Protein AF-A0A6V7MBD5-F1 (afdb_monomer_lite)

Secondary structure (DSSP, 8-state):
--HHHHHHHHHHHHHHHHHHHTTT-HHHHHHHHHHHHHHHHHHHHHHHHHHHHHHHHHHHSSSPP-HHHHHHHHHHHHHHHTT---SGGGHHHHHHHHHHHHHHHHHHHHHHHHHTTBHHHHHHHHHHHHHHHHHHHHHHHHHHTT--SS-TTS--S--S-HHHHHHHHHHHHHHHHHHHHTHHHHHHHS-HHHHHHHHHT-S--HHHHHHHHHHHHT-S-EEEEEE-TT-SS-BSSPPPTTSPP-TT-SEEEEEEE--

Foldseek 3Di:
DDPLVVLVVLLVVLVVLLVVLPPDDPVSVVSNLVSVLVNLLSVLVNLVVVLVVVVVVQVPDPDDDPLVVSLVSLVVSLVSCLPRDPDPVCVLVSLLSNLVSQLSNLLSQLVVCVLLQNQVSNVVSLVSNVVSLVVVVVSQVVVVVVPPDPDPPPDPPPSDDPVSVVSVVSSLVSLQSSCVLCVVLCPVPDDPVVNCVSQVPHPDNVVVVVVVVCVVVVPPKDWDKRQCVVRDPHDSDDDDPPDDPPPPPRIDTSDMPVD

Structure (mmCIF, N/CA/C/O backbone):
data_AF-A0A6V7MBD5-F1
#
_entry.id   AF-A0A6V7MBD5-F1
#
loop_
_atom_site.group_PDB
_atom_site.id
_atom_site.type_symbol
_atom_site.label_atom_id
_atom_site.label_alt_id
_atom_site.label_comp_id
_atom_site.label_asym_id
_atom_site.label_entity_id
_atom_site.label_seq_id
_atom_site.pdbx_PDB_ins_code
_atom_site.Cartn_x
_atom_site.Cartn_y
_atom_site.Cartn_z
_atom_site.occupancy
_atom_site.B_iso_or_equiv
_atom_site.auth_seq_id
_atom_site.auth_comp_id
_atom_site.auth_asym_id
_atom_site.auth_atom_id
_atom_site.pdbx_PDB_model_num
ATOM 1 N N . ASN A 1 1 ? 28.002 6.850 -1.770 1.00 53.31 1 ASN A N 1
ATOM 2 C CA . ASN A 1 1 ? 27.175 6.595 -2.970 1.00 53.31 1 ASN A CA 1
ATOM 3 C C . ASN A 1 1 ? 25.765 6.255 -2.539 1.00 53.31 1 ASN A C 1
ATOM 5 O O . ASN A 1 1 ? 25.559 5.184 -1.982 1.00 53.31 1 ASN A O 1
ATOM 9 N N . SER A 1 2 ? 24.822 7.185 -2.697 1.00 84.75 2 SER A N 1
ATOM 10 C CA . SER A 1 2 ? 23.408 6.914 -2.413 1.00 84.75 2 SER A CA 1
ATOM 11 C C . SER A 1 2 ? 22.786 6.142 -3.580 1.00 84.75 2 SER A C 1
ATOM 13 O O . SER A 1 2 ? 23.253 6.239 -4.717 1.00 84.75 2 SER A O 1
ATOM 15 N N . LEU A 1 3 ? 21.713 5.388 -3.327 1.00 88.69 3 LEU A N 1
ATOM 16 C CA . LEU A 1 3 ? 20.982 4.680 -4.383 1.00 88.69 3 LEU A CA 1
ATOM 17 C C . LEU A 1 3 ? 20.549 5.639 -5.508 1.00 88.69 3 LEU A C 1
ATOM 19 O O . LEU A 1 3 ? 20.674 5.307 -6.684 1.00 88.69 3 LEU A O 1
ATOM 23 N N . LYS A 1 4 ? 20.130 6.855 -5.142 1.00 91.75 4 LYS A N 1
ATOM 24 C CA . LYS A 1 4 ? 19.756 7.931 -6.065 1.00 91.75 4 LYS A CA 1
ATOM 25 C C . LYS A 1 4 ? 20.884 8.284 -7.044 1.00 91.75 4 LYS A C 1
ATOM 27 O O . LYS A 1 4 ? 20.664 8.233 -8.250 1.00 91.75 4 LYS A O 1
ATOM 32 N N . THR A 1 5 ? 22.106 8.503 -6.546 1.00 92.19 5 THR A N 1
ATOM 33 C CA . THR A 1 5 ? 23.267 8.827 -7.402 1.00 92.19 5 THR A CA 1
ATOM 34 C C . THR A 1 5 ? 23.606 7.720 -8.408 1.00 92.19 5 THR A C 1
ATOM 36 O O . THR A 1 5 ? 24.031 8.006 -9.525 1.00 92.19 5 THR A O 1
ATOM 39 N N . ILE A 1 6 ? 23.365 6.449 -8.058 1.00 93.31 6 ILE A N 1
ATOM 40 C CA . ILE A 1 6 ? 23.576 5.313 -8.971 1.00 93.31 6 ILE A CA 1
ATOM 41 C C . ILE A 1 6 ? 22.560 5.353 -10.120 1.00 93.31 6 ILE A C 1
ATOM 43 O O . ILE A 1 6 ? 22.939 5.196 -11.280 1.00 93.31 6 ILE A O 1
ATOM 47 N N . TYR A 1 7 ? 21.281 5.597 -9.818 1.00 93.25 7 TYR A N 1
ATOM 48 C CA . TYR A 1 7 ? 20.239 5.726 -10.841 1.00 93.25 7 TYR A CA 1
ATOM 49 C C . TYR A 1 7 ? 20.461 6.944 -11.749 1.00 93.25 7 TYR A C 1
ATOM 51 O O . TYR A 1 7 ? 20.253 6.847 -12.956 1.00 93.25 7 TYR A O 1
ATOM 59 N N . GLU A 1 8 ? 20.914 8.073 -11.203 1.00 94.56 8 GLU A N 1
ATOM 60 C CA . GLU A 1 8 ? 21.236 9.277 -11.984 1.00 94.56 8 GLU A CA 1
ATOM 61 C C . GLU A 1 8 ? 22.411 9.048 -12.947 1.00 94.56 8 GLU A C 1
ATOM 63 O O . GLU A 1 8 ? 22.330 9.430 -14.120 1.00 94.56 8 GLU A O 1
ATOM 68 N N . SER A 1 9 ? 23.465 8.362 -12.490 1.00 94.94 9 SER A N 1
ATOM 69 C CA . SER A 1 9 ? 24.583 7.957 -13.352 1.00 94.94 9 SER A CA 1
ATOM 70 C C . SER A 1 9 ? 24.111 7.010 -14.455 1.00 94.94 9 SER A C 1
ATOM 72 O O . SER A 1 9 ? 24.344 7.276 -15.631 1.00 94.94 9 SER A O 1
ATOM 74 N N . LEU A 1 10 ? 23.366 5.957 -14.095 1.00 94.25 10 LEU A N 1
ATOM 75 C CA . LEU A 1 10 ? 22.852 4.973 -15.052 1.00 94.25 10 LEU A CA 1
ATOM 76 C C . LEU A 1 10 ? 21.956 5.620 -16.117 1.00 94.25 10 LEU A C 1
ATOM 78 O O . LEU A 1 10 ? 22.058 5.296 -17.298 1.00 94.25 10 LEU A O 1
ATOM 82 N N . LYS A 1 11 ? 21.097 6.565 -15.717 1.00 95.06 11 LYS A N 1
ATOM 83 C CA . LYS A 1 11 ? 20.263 7.339 -16.644 1.00 95.06 11 LYS A CA 1
ATOM 84 C C . LYS A 1 11 ? 21.112 8.150 -17.621 1.00 95.06 11 LYS A C 1
ATOM 86 O O . LYS A 1 11 ? 20.782 8.219 -18.800 1.00 95.06 11 LYS A O 1
ATOM 91 N N . SER A 1 12 ? 22.185 8.771 -17.137 1.00 95.38 12 SER A N 1
ATOM 92 C CA . SER A 1 12 ? 23.084 9.580 -17.967 1.00 95.38 12 SER A CA 1
ATOM 93 C C . SER A 1 12 ? 23.834 8.720 -18.986 1.00 95.38 12 SER A C 1
ATOM 95 O O . SER A 1 12 ? 23.941 9.100 -20.151 1.00 95.38 12 SER A O 1
ATOM 97 N N . ASP A 1 13 ? 24.285 7.533 -18.579 1.00 94.44 13 ASP A N 1
ATOM 98 C CA . ASP A 1 13 ? 24.960 6.594 -19.475 1.00 94.44 13 ASP A CA 1
ATOM 99 C C . ASP A 1 13 ? 24.009 6.022 -20.536 1.00 94.44 13 ASP A C 1
ATOM 101 O O . ASP A 1 13 ? 24.366 5.972 -21.712 1.00 94.44 13 ASP A O 1
ATOM 105 N N . LEU A 1 14 ? 22.773 5.670 -20.165 1.00 93.62 14 LEU A N 1
ATOM 106 C CA . LEU A 1 14 ? 21.766 5.187 -21.119 1.00 93.62 14 LEU A CA 1
ATOM 107 C C . LEU A 1 14 ? 21.335 6.256 -22.125 1.00 93.62 14 LEU A C 1
ATOM 109 O O . LEU A 1 14 ? 21.137 5.932 -23.293 1.00 93.62 14 LEU A O 1
ATOM 113 N N . LYS A 1 15 ? 21.247 7.526 -21.713 1.00 93.69 15 LYS A N 1
ATOM 114 C CA . LYS A 1 15 ? 21.014 8.639 -22.647 1.00 93.69 15 LYS A CA 1
ATOM 115 C C . LYS A 1 15 ? 22.131 8.760 -23.678 1.00 93.69 15 LYS A C 1
ATOM 117 O O . LYS A 1 15 ? 21.853 8.918 -24.861 1.00 93.69 15 LYS A O 1
ATOM 122 N N . ARG A 1 16 ? 23.388 8.616 -23.249 1.00 93.62 16 ARG A N 1
ATOM 123 C CA . ARG A 1 16 ? 24.536 8.621 -24.166 1.00 93.62 16 ARG A CA 1
ATOM 124 C C . ARG A 1 16 ? 24.439 7.472 -25.176 1.00 93.62 16 ARG A C 1
ATOM 126 O O . ARG A 1 16 ? 24.658 7.681 -26.364 1.00 93.62 16 ARG A O 1
ATOM 133 N N . VAL A 1 17 ? 24.069 6.273 -24.720 1.00 91.75 17 VAL A N 1
ATOM 134 C CA . VAL A 1 17 ? 23.857 5.106 -25.596 1.00 91.75 17 VAL A CA 1
ATOM 135 C C . VAL A 1 17 ? 22.713 5.346 -26.584 1.00 91.75 17 VAL A C 1
ATOM 137 O O . VAL A 1 17 ? 22.857 5.037 -27.767 1.00 91.75 17 VAL A O 1
ATOM 140 N N . GLU A 1 18 ? 21.600 5.925 -26.131 1.00 91.44 18 GLU A N 1
ATOM 141 C CA . GLU A 1 18 ? 20.463 6.292 -26.980 1.00 91.44 18 GLU A CA 1
ATOM 142 C C . GLU A 1 18 ? 20.888 7.248 -28.105 1.00 91.44 18 GLU A C 1
ATOM 144 O O . GLU A 1 18 ? 20.598 6.997 -29.274 1.00 91.44 18 GLU A O 1
ATOM 149 N N . GLU A 1 19 ? 21.623 8.309 -27.770 1.00 91.31 19 GLU A N 1
ATOM 150 C CA . GLU A 1 19 ? 22.102 9.314 -28.726 1.00 91.31 19 GLU A CA 1
ATOM 151 C C . GLU A 1 19 ? 23.091 8.729 -29.743 1.00 91.31 19 GLU A C 1
ATOM 153 O O . GLU A 1 19 ? 22.990 9.020 -30.933 1.00 91.31 19 GLU A O 1
ATOM 158 N N . MET A 1 20 ? 24.008 7.859 -29.302 1.00 90.31 20 MET A N 1
ATOM 159 C CA . MET A 1 20 ? 25.020 7.238 -30.168 1.00 90.31 20 MET A CA 1
ATOM 160 C C . MET A 1 20 ? 24.446 6.202 -31.143 1.00 90.31 20 MET A C 1
ATOM 162 O O . MET A 1 20 ? 25.050 5.930 -32.179 1.00 90.31 20 MET A O 1
ATOM 166 N N . THR A 1 21 ? 23.317 5.577 -30.805 1.00 87.56 21 THR A N 1
ATOM 167 C CA . THR A 1 21 ? 22.751 4.462 -31.585 1.00 87.56 21 THR A CA 1
ATOM 168 C C . THR A 1 21 ? 21.604 4.883 -32.501 1.00 87.56 21 THR A C 1
ATOM 170 O O . THR A 1 21 ? 21.301 4.178 -33.473 1.00 87.56 21 THR A O 1
ATOM 173 N N . ARG A 1 22 ? 21.010 6.057 -32.258 1.00 82.19 22 ARG A N 1
ATOM 174 C CA . ARG A 1 22 ? 19.910 6.613 -33.051 1.00 82.19 22 ARG A CA 1
ATOM 175 C C . ARG A 1 22 ? 20.329 6.821 -34.516 1.00 82.19 22 ARG A C 1
ATOM 177 O O . ARG A 1 22 ? 21.274 7.540 -34.810 1.00 82.19 22 ARG A O 1
ATOM 184 N N . GLY A 1 23 ? 19.597 6.201 -35.445 1.00 76.88 23 GLY A N 1
ATOM 185 C CA . GLY A 1 23 ? 19.779 6.399 -36.892 1.00 76.88 23 GLY A CA 1
ATOM 186 C C . GLY A 1 23 ? 20.927 5.615 -37.543 1.00 76.88 23 GLY A C 1
ATOM 187 O O . GLY A 1 23 ? 21.229 5.860 -38.705 1.00 76.88 23 GLY A O 1
ATOM 188 N N . THR A 1 24 ? 21.556 4.673 -36.831 1.00 81.00 24 THR A N 1
ATOM 189 C CA . THR A 1 24 ? 22.694 3.895 -37.361 1.00 81.00 24 THR A CA 1
ATOM 190 C C . THR A 1 24 ? 22.258 2.667 -38.169 1.00 81.00 24 THR A C 1
ATOM 192 O O . THR A 1 24 ? 22.524 2.563 -39.361 1.00 81.00 24 THR A O 1
ATOM 195 N N . THR A 1 25 ? 21.585 1.716 -37.524 1.00 88.19 25 THR A N 1
ATOM 196 C CA . THR A 1 25 ? 21.103 0.452 -38.104 1.00 88.19 25 THR A CA 1
ATOM 197 C C . THR A 1 25 ? 19.736 0.101 -37.514 1.00 88.19 25 THR A C 1
ATOM 199 O O . THR A 1 25 ? 19.306 0.712 -36.536 1.00 88.19 25 THR A O 1
ATOM 202 N N . THR A 1 26 ? 19.049 -0.909 -38.053 1.00 86.31 26 THR A N 1
ATOM 203 C CA . THR A 1 26 ? 17.807 -1.446 -37.455 1.00 86.31 26 THR A CA 1
ATOM 204 C C . THR A 1 26 ? 18.0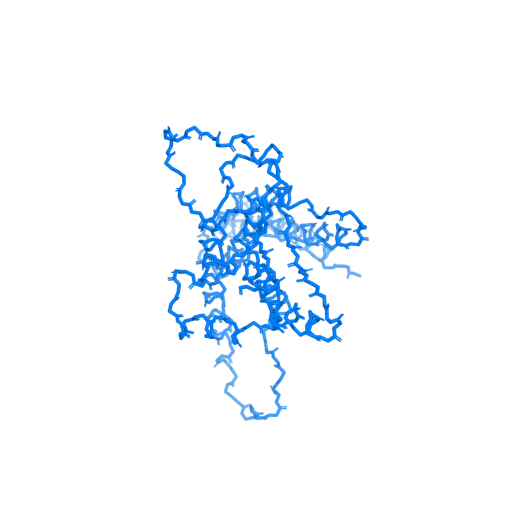14 -1.905 -36.006 1.00 86.31 26 THR A C 1
ATOM 206 O O . THR A 1 26 ? 17.173 -1.666 -35.137 1.00 86.31 26 THR A O 1
ATOM 209 N N . ILE A 1 27 ? 19.179 -2.494 -35.721 1.00 87.06 27 ILE A N 1
ATOM 210 C CA . ILE A 1 27 ? 19.604 -2.863 -34.367 1.00 87.06 27 ILE A CA 1
ATOM 211 C C . ILE A 1 27 ? 19.822 -1.602 -33.524 1.00 87.06 27 ILE A C 1
ATOM 213 O O . ILE A 1 27 ? 19.312 -1.520 -32.411 1.00 87.06 27 ILE A O 1
ATOM 217 N N . GLY A 1 28 ? 20.508 -0.591 -34.065 1.00 88.69 28 GLY A N 1
ATOM 218 C CA . GLY A 1 28 ? 20.721 0.694 -33.393 1.00 88.69 28 GLY A CA 1
ATOM 219 C C . GLY A 1 28 ? 19.420 1.412 -33.023 1.00 88.69 28 GLY A C 1
ATOM 220 O O . GLY A 1 28 ? 19.293 1.902 -31.906 1.00 88.69 28 GLY A O 1
ATOM 221 N N . ALA A 1 29 ? 18.414 1.390 -33.901 1.00 87.75 29 ALA A N 1
ATOM 222 C CA . ALA A 1 29 ? 17.083 1.924 -33.606 1.00 87.75 29 ALA A CA 1
ATOM 223 C C . ALA A 1 29 ? 16.399 1.177 -32.445 1.00 87.75 29 ALA A C 1
ATOM 225 O O . ALA A 1 29 ? 15.797 1.805 -31.578 1.00 87.75 29 ALA A O 1
ATOM 226 N N . THR A 1 30 ? 16.546 -0.151 -32.387 1.00 89.44 30 THR A N 1
ATOM 227 C CA . THR A 1 30 ? 16.016 -0.968 -31.281 1.00 89.44 30 THR A CA 1
ATOM 228 C C . THR A 1 30 ? 16.729 -0.653 -29.964 1.00 89.44 30 THR A C 1
ATOM 230 O O . THR A 1 30 ? 16.083 -0.497 -28.930 1.00 89.44 30 THR A O 1
ATOM 233 N N . VAL A 1 31 ? 18.060 -0.524 -29.991 1.00 90.75 31 VAL A N 1
ATOM 234 C CA . VAL A 1 31 ? 18.858 -0.164 -28.808 1.00 90.75 31 VAL A CA 1
ATOM 235 C C . VAL A 1 31 ? 18.489 1.229 -28.302 1.00 90.75 31 VAL A C 1
ATOM 237 O O . VAL A 1 31 ? 18.318 1.401 -27.094 1.00 90.75 31 VAL A O 1
ATOM 240 N N . ALA A 1 32 ? 18.311 2.201 -29.199 1.00 90.50 32 ALA A N 1
ATOM 241 C CA . ALA A 1 32 ? 17.855 3.538 -28.840 1.00 90.50 32 ALA A CA 1
ATOM 242 C C . ALA A 1 32 ? 16.466 3.507 -28.176 1.00 90.50 32 ALA A C 1
ATOM 244 O O . ALA A 1 32 ? 16.295 4.089 -27.108 1.00 90.50 32 ALA A O 1
ATOM 245 N N . GLU A 1 33 ? 15.506 2.764 -28.735 1.00 90.50 33 GLU A N 1
ATOM 246 C CA . GLU A 1 33 ? 14.155 2.633 -28.168 1.00 90.50 33 GLU A CA 1
ATOM 247 C C . GLU A 1 33 ? 14.165 1.982 -26.775 1.00 90.50 33 GLU A C 1
ATOM 249 O O . GLU A 1 33 ? 13.561 2.490 -25.830 1.00 90.50 33 GLU A O 1
ATOM 254 N N . VAL A 1 34 ? 14.899 0.879 -26.601 1.00 91.88 34 VAL A N 1
ATOM 255 C CA . VAL A 1 34 ? 15.025 0.215 -25.293 1.00 91.88 34 VAL A CA 1
ATOM 256 C C . VAL A 1 34 ? 15.708 1.132 -24.276 1.00 91.88 34 VAL A C 1
ATOM 258 O O . VAL A 1 34 ? 15.276 1.195 -23.124 1.00 91.88 34 VAL A O 1
ATOM 261 N N . SER A 1 35 ? 16.741 1.871 -24.691 1.00 93.06 35 SER A N 1
ATOM 262 C CA . SER A 1 35 ? 17.460 2.816 -23.824 1.00 93.06 35 SER A CA 1
ATOM 263 C C . SER A 1 35 ? 16.559 3.975 -23.394 1.00 93.06 35 SER A C 1
ATOM 265 O O . SER A 1 35 ? 16.550 4.340 -22.217 1.00 93.06 35 SER A O 1
ATOM 267 N N . HIS A 1 36 ? 15.732 4.485 -24.309 1.00 91.75 36 HIS A N 1
ATOM 268 C CA . HIS A 1 36 ? 14.724 5.499 -24.018 1.00 91.75 36 HIS A CA 1
ATOM 269 C C . HIS A 1 36 ? 13.712 5.008 -22.971 1.00 91.75 36 HIS A C 1
ATOM 271 O O . HIS A 1 36 ? 13.471 5.668 -21.956 1.00 91.75 36 HIS A O 1
ATOM 277 N N . GLN A 1 37 ? 13.155 3.810 -23.168 1.00 92.50 37 GLN A N 1
ATOM 278 C CA . GLN A 1 37 ? 12.199 3.213 -22.231 1.00 92.50 37 GLN A CA 1
ATOM 279 C C . GLN A 1 37 ? 12.834 2.929 -20.859 1.00 92.50 37 GLN A C 1
ATOM 281 O O . GLN A 1 37 ? 12.220 3.193 -19.823 1.00 92.50 37 GLN A O 1
ATOM 286 N N . LEU A 1 38 ? 14.091 2.476 -20.819 1.00 92.62 38 LEU A N 1
ATOM 287 C CA . LEU A 1 38 ? 14.844 2.322 -19.571 1.00 92.62 38 LEU A CA 1
ATOM 288 C C . LEU A 1 38 ? 15.074 3.664 -18.865 1.00 92.62 38 LEU A C 1
ATOM 290 O O . LEU A 1 38 ? 14.953 3.734 -17.642 1.00 92.62 38 LEU A O 1
ATOM 294 N N . CYS A 1 39 ? 15.341 4.744 -19.602 1.00 93.50 39 CYS A N 1
ATOM 295 C CA . CYS A 1 39 ? 15.424 6.088 -19.031 1.00 93.50 39 CYS A CA 1
ATOM 296 C C . CYS A 1 39 ? 14.100 6.518 -18.380 1.00 93.50 39 CYS A C 1
ATOM 298 O O . CYS A 1 39 ? 14.122 7.122 -17.301 1.00 93.50 39 CYS A O 1
ATOM 300 N N . GLN A 1 40 ? 12.951 6.193 -18.984 1.00 92.44 40 GLN A N 1
ATOM 301 C CA . GLN A 1 40 ? 11.636 6.436 -18.377 1.00 92.44 40 GLN A CA 1
ATOM 302 C C . GLN A 1 40 ? 11.456 5.614 -17.092 1.00 92.44 40 GLN A C 1
ATOM 304 O O . GLN A 1 40 ? 11.109 6.176 -16.053 1.00 92.44 40 GLN A O 1
ATOM 309 N N . PHE A 1 41 ? 11.781 4.317 -17.125 1.00 92.75 41 PHE A N 1
ATOM 310 C CA . PHE A 1 41 ? 11.748 3.444 -15.947 1.00 92.75 41 PHE A CA 1
ATOM 311 C C . PHE A 1 41 ? 12.622 3.978 -14.801 1.00 92.75 41 PHE A C 1
ATOM 313 O O . PHE A 1 41 ? 12.167 4.085 -13.663 1.00 92.75 41 PHE A O 1
ATOM 320 N N . ILE A 1 42 ? 13.867 4.364 -15.089 1.00 94.00 42 ILE A N 1
ATOM 321 C CA . ILE A 1 42 ? 14.785 4.923 -14.086 1.00 94.00 42 ILE A CA 1
ATOM 322 C C . ILE A 1 42 ? 14.234 6.228 -13.515 1.00 94.00 42 ILE A C 1
ATOM 324 O O . ILE A 1 42 ? 14.337 6.477 -12.317 1.00 94.00 42 ILE A O 1
ATOM 328 N N . THR A 1 43 ? 13.613 7.050 -14.356 1.00 94.38 43 THR A N 1
ATOM 329 C CA . THR A 1 43 ? 12.977 8.288 -13.905 1.00 94.38 43 THR A CA 1
ATOM 330 C C . THR A 1 43 ? 11.836 7.996 -12.928 1.00 94.38 43 THR A C 1
ATOM 332 O O . THR A 1 43 ? 11.789 8.608 -11.865 1.00 94.38 43 THR A O 1
ATOM 335 N N . ALA A 1 44 ? 10.985 7.006 -13.214 1.00 94.62 44 ALA A N 1
ATOM 336 C CA . ALA A 1 44 ? 9.952 6.559 -12.281 1.00 94.62 44 ALA A CA 1
ATOM 337 C C . ALA A 1 44 ? 10.546 6.073 -10.946 1.00 94.62 44 ALA A C 1
ATOM 339 O O . ALA A 1 44 ? 10.059 6.438 -9.878 1.00 94.62 44 ALA A O 1
ATOM 340 N N . ARG A 1 45 ? 11.642 5.302 -10.988 1.00 94.06 45 ARG A N 1
ATOM 341 C CA . ARG A 1 45 ? 12.353 4.836 -9.784 1.00 94.06 45 ARG A CA 1
ATOM 342 C C . ARG A 1 45 ? 12.913 5.988 -8.949 1.00 94.06 45 ARG A C 1
ATOM 344 O O . ARG A 1 45 ? 12.827 5.924 -7.728 1.00 94.06 45 ARG A O 1
ATOM 351 N N . LEU A 1 46 ? 13.452 7.030 -9.582 1.00 95.38 46 LEU A N 1
ATOM 352 C CA . LEU A 1 46 ? 13.921 8.235 -8.888 1.00 95.38 46 LEU A CA 1
ATOM 353 C C . LEU A 1 46 ? 12.765 8.954 -8.181 1.00 95.38 46 LEU A C 1
ATOM 355 O O . LEU A 1 46 ? 12.883 9.259 -6.998 1.00 95.38 46 LEU A O 1
ATOM 359 N N . TYR A 1 47 ? 11.623 9.123 -8.854 1.00 96.19 47 TYR A N 1
ATOM 360 C CA . TYR A 1 47 ? 10.429 9.697 -8.226 1.00 96.19 47 TYR A CA 1
ATOM 361 C C . TYR A 1 47 ? 9.899 8.850 -7.062 1.00 96.19 47 TYR A C 1
ATOM 363 O O . TYR A 1 47 ? 9.450 9.403 -6.061 1.00 96.19 47 TYR A O 1
ATOM 371 N N . LEU A 1 48 ? 9.977 7.518 -7.151 1.00 96.38 48 LEU A N 1
ATOM 372 C CA . LEU A 1 48 ? 9.618 6.634 -6.039 1.00 96.38 48 LEU A CA 1
ATOM 373 C C . LEU A 1 48 ? 10.587 6.755 -4.858 1.00 96.38 48 LEU A C 1
ATOM 375 O O . LEU A 1 48 ? 10.140 6.751 -3.715 1.00 96.38 48 LEU A O 1
ATOM 379 N N . ILE A 1 49 ? 11.895 6.888 -5.106 1.00 96.12 49 ILE A N 1
ATOM 380 C CA . ILE A 1 49 ? 12.880 7.151 -4.043 1.00 96.12 49 ILE A CA 1
ATOM 381 C C . ILE A 1 49 ? 12.514 8.449 -3.314 1.00 96.12 49 ILE A C 1
ATOM 383 O O . ILE A 1 49 ? 12.383 8.435 -2.091 1.00 96.12 49 ILE A O 1
ATOM 387 N N . ASP A 1 50 ? 12.253 9.524 -4.060 1.00 96.44 50 ASP A N 1
ATOM 388 C CA . ASP A 1 50 ? 11.853 10.814 -3.489 1.00 96.44 50 ASP A CA 1
ATOM 389 C C . ASP A 1 50 ? 10.523 10.712 -2.718 1.00 96.44 50 ASP A C 1
ATOM 391 O O . ASP A 1 50 ? 10.360 11.311 -1.653 1.00 96.44 50 ASP A O 1
ATOM 395 N N . PHE A 1 51 ? 9.574 9.910 -3.210 1.00 96.62 51 PHE A N 1
ATOM 396 C CA . PHE A 1 51 ? 8.320 9.621 -2.514 1.00 96.62 51 PHE A CA 1
ATOM 397 C C . PHE A 1 51 ? 8.551 8.904 -1.173 1.00 96.62 51 PHE A C 1
ATOM 399 O O . PHE A 1 51 ? 8.004 9.326 -0.151 1.00 96.62 51 PHE A O 1
ATOM 406 N N . TYR A 1 52 ? 9.386 7.861 -1.138 1.00 96.50 52 TYR A N 1
ATOM 407 C CA . TYR A 1 52 ? 9.710 7.147 0.101 1.00 96.50 52 TYR A CA 1
ATOM 408 C C . TYR A 1 52 ? 10.467 8.026 1.101 1.00 96.50 52 TYR A C 1
ATOM 410 O O . TYR A 1 52 ? 10.155 8.002 2.294 1.00 96.50 52 TYR A O 1
ATOM 418 N N . GLU A 1 53 ? 11.417 8.839 0.636 1.00 94.88 53 GLU A N 1
ATOM 419 C CA . GLU A 1 53 ? 12.115 9.819 1.474 1.00 94.88 53 GLU A CA 1
ATOM 420 C C . GLU A 1 53 ? 11.137 10.841 2.059 1.00 94.88 53 GLU A C 1
ATOM 422 O O . GLU A 1 53 ? 11.187 11.150 3.251 1.00 94.88 53 GLU A O 1
ATOM 427 N N . ARG A 1 54 ? 10.181 11.318 1.256 1.00 94.75 54 ARG A N 1
ATOM 428 C CA . ARG A 1 54 ? 9.127 12.223 1.715 1.00 94.75 54 ARG A CA 1
ATOM 429 C C . ARG A 1 54 ? 8.243 11.587 2.786 1.00 94.75 54 ARG A C 1
ATOM 431 O O . ARG A 1 54 ? 7.988 12.231 3.803 1.00 94.75 54 ARG A O 1
ATOM 438 N N . MET A 1 55 ? 7.811 10.338 2.598 1.00 94.50 55 MET A N 1
ATOM 439 C CA . MET A 1 55 ? 7.059 9.595 3.618 1.00 94.50 55 MET A CA 1
ATOM 440 C C . MET A 1 55 ? 7.854 9.464 4.920 1.00 94.50 55 MET A C 1
ATOM 442 O O . MET A 1 55 ? 7.313 9.703 6.000 1.00 94.50 55 MET A O 1
ATOM 446 N N . TYR A 1 56 ? 9.138 9.115 4.822 1.00 93.62 56 TYR A N 1
ATOM 447 C CA . TYR A 1 56 ? 10.019 8.992 5.978 1.00 93.62 56 TYR A CA 1
ATOM 448 C C . TYR A 1 56 ? 10.169 10.330 6.713 1.00 93.62 56 TYR A C 1
ATOM 450 O O . TYR A 1 56 ? 9.930 10.402 7.916 1.00 93.62 56 TYR A O 1
ATOM 458 N N . ASN A 1 57 ? 10.451 11.414 5.993 1.00 93.00 57 ASN A N 1
ATOM 459 C CA . ASN A 1 57 ? 10.598 12.746 6.580 1.00 93.00 57 ASN A CA 1
ATOM 460 C C . ASN A 1 57 ? 9.301 13.241 7.239 1.00 93.00 57 ASN A C 1
ATOM 462 O O . ASN A 1 57 ? 9.343 13.832 8.317 1.00 93.00 57 ASN A O 1
ATOM 466 N N . MET A 1 58 ? 8.139 12.957 6.640 1.00 93.62 58 MET A N 1
ATOM 467 C CA . MET A 1 58 ? 6.840 13.228 7.264 1.00 93.62 58 MET A CA 1
ATOM 468 C C . MET A 1 58 ? 6.645 12.424 8.553 1.00 93.62 58 MET A C 1
ATOM 470 O O . MET A 1 58 ? 6.097 12.964 9.507 1.00 93.62 58 MET A O 1
ATOM 474 N N . SER A 1 59 ? 7.121 11.175 8.611 1.00 89.38 59 SER A N 1
ATOM 475 C CA . SER A 1 59 ? 7.013 10.335 9.814 1.00 89.38 59 SER A CA 1
ATOM 476 C C . SER A 1 59 ? 7.886 10.804 10.985 1.00 89.38 59 SER A C 1
ATOM 478 O O . SER A 1 59 ? 7.564 10.521 12.135 1.00 89.38 59 SER A O 1
ATOM 480 N N . LEU A 1 60 ? 8.968 11.540 10.705 1.00 91.00 60 LEU A N 1
ATOM 481 C CA . LEU A 1 60 ? 9.801 12.181 11.729 1.00 91.00 60 LEU A CA 1
ATOM 482 C C . LEU A 1 60 ? 9.167 13.465 12.277 1.00 91.00 60 LEU A C 1
ATOM 484 O O . LEU A 1 60 ? 9.548 13.941 13.345 1.00 91.00 60 LEU A O 1
ATOM 488 N N . SER A 1 61 ? 8.213 14.050 11.549 1.00 84.56 61 SER A N 1
ATOM 489 C CA . SER A 1 61 ? 7.466 15.201 12.035 1.00 84.56 61 SER A CA 1
ATOM 490 C C . SER A 1 61 ? 6.515 14.766 13.149 1.00 84.56 61 SER A C 1
ATOM 492 O O . SER A 1 61 ? 5.773 13.804 12.999 1.00 84.56 61 SER A O 1
ATOM 494 N N . HIS A 1 62 ? 6.443 15.529 14.241 1.00 72.81 62 HIS A N 1
ATOM 495 C CA . HIS A 1 62 ? 5.420 15.331 15.280 1.00 72.81 62 HIS A CA 1
ATOM 496 C C . HIS A 1 62 ? 3.999 15.724 14.825 1.00 72.81 62 HIS A C 1
ATOM 498 O O . HIS A 1 62 ? 3.062 15.705 15.622 1.00 72.81 62 HIS A O 1
ATOM 504 N N . LYS A 1 63 ? 3.831 16.131 13.561 1.00 81.56 63 LYS A N 1
ATOM 505 C CA . LYS A 1 63 ? 2.541 16.478 12.959 1.00 81.56 63 LYS A CA 1
ATOM 506 C C . LYS A 1 63 ? 1.884 15.240 12.350 1.00 81.56 63 LYS A C 1
ATOM 508 O O . LYS A 1 63 ? 2.552 14.264 12.022 1.00 81.56 63 LYS A O 1
ATOM 513 N N . SER A 1 64 ? 0.568 15.296 12.163 1.00 82.75 64 SER A N 1
ATOM 514 C CA . SER A 1 64 ? -0.152 14.262 11.421 1.00 82.75 64 SER A CA 1
ATOM 515 C C . SER A 1 64 ? 0.409 14.117 10.002 1.00 82.75 64 SER A C 1
ATOM 517 O O . SER A 1 64 ? 0.743 15.101 9.335 1.00 82.75 64 SER A O 1
ATOM 519 N N . MET A 1 65 ? 0.510 12.872 9.531 1.00 89.56 65 MET A N 1
ATOM 520 C CA . MET A 1 65 ? 0.854 12.594 8.140 1.00 89.56 65 MET A CA 1
ATOM 521 C C . MET A 1 65 ? -0.258 13.088 7.209 1.00 89.56 65 MET A C 1
ATOM 523 O O . MET A 1 65 ? -1.438 12.832 7.447 1.00 89.56 65 MET A O 1
ATOM 527 N N . LYS A 1 66 ? 0.139 13.766 6.129 1.00 92.81 66 LYS A N 1
ATOM 528 C CA . LYS A 1 66 ? -0.759 14.260 5.078 1.00 92.81 66 LYS A CA 1
ATOM 529 C C . LYS A 1 66 ? -0.949 13.181 4.012 1.00 92.81 66 LYS A C 1
ATOM 531 O O . LYS A 1 66 ? -0.225 13.153 3.017 1.00 92.81 66 LYS A O 1
ATOM 536 N N . HIS A 1 67 ? -1.860 12.243 4.253 1.00 94.69 67 HIS A N 1
ATOM 537 C CA . HIS A 1 67 ? -2.029 11.085 3.374 1.00 94.69 67 HIS A CA 1
ATOM 538 C C . HIS A 1 67 ? -2.638 11.449 2.016 1.00 94.69 67 HIS A C 1
ATOM 540 O O . HIS A 1 67 ? -2.264 10.837 1.021 1.00 94.69 67 HIS A O 1
ATOM 546 N N . GLU A 1 68 ? -3.485 12.475 1.942 1.00 95.25 68 GLU A N 1
ATOM 547 C CA . GLU A 1 68 ? -4.073 12.981 0.696 1.00 95.25 68 GLU A CA 1
ATOM 548 C C . GLU A 1 68 ? -2.997 13.535 -0.247 1.00 95.25 68 GLU A C 1
ATOM 550 O O . GLU A 1 68 ? -2.988 13.244 -1.440 1.00 95.25 68 GLU A O 1
ATOM 555 N N . GLU A 1 69 ? -2.035 14.280 0.304 1.00 96.00 69 GLU A N 1
ATOM 556 C CA . GLU A 1 69 ? -0.896 14.801 -0.456 1.00 96.00 69 GLU A CA 1
ATOM 557 C C . GLU A 1 69 ? -0.019 13.660 -0.989 1.00 96.00 69 GLU A C 1
ATOM 559 O O . GLU A 1 69 ? 0.401 13.676 -2.145 1.00 96.00 69 GLU A O 1
ATOM 564 N N . LEU A 1 70 ? 0.236 12.638 -0.165 1.00 96.62 70 LEU A N 1
ATOM 565 C CA . LEU A 1 70 ? 0.969 11.449 -0.599 1.00 96.62 70 LEU A CA 1
ATOM 566 C C . LEU A 1 70 ? 0.215 10.675 -1.681 1.00 96.62 70 LEU A C 1
ATOM 568 O O . LEU A 1 70 ? 0.846 10.217 -2.633 1.00 96.62 70 LEU A O 1
ATOM 572 N N . LEU A 1 71 ? -1.110 10.556 -1.558 1.00 97.69 71 LEU A N 1
ATOM 573 C CA . LEU A 1 71 ? -1.952 9.872 -2.534 1.00 97.69 71 LEU A CA 1
ATOM 574 C C . LEU A 1 71 ? -1.850 10.547 -3.904 1.00 97.69 71 LEU A C 1
ATOM 576 O O . LEU A 1 71 ? -1.540 9.877 -4.885 1.00 97.69 71 LEU A O 1
ATOM 580 N N . GLN A 1 72 ? -1.985 11.874 -3.952 1.00 97.44 72 GLN A N 1
ATOM 581 C CA . GLN A 1 72 ? -1.865 12.639 -5.194 1.00 97.44 72 GLN A CA 1
ATOM 582 C C . GLN A 1 72 ? -0.500 12.432 -5.869 1.00 97.44 72 GLN A C 1
ATOM 584 O O . GLN A 1 72 ? -0.409 12.286 -7.088 1.00 97.44 72 GLN A O 1
ATOM 589 N N . ILE A 1 73 ? 0.583 12.391 -5.087 1.00 97.19 73 ILE A N 1
ATOM 590 C CA . ILE A 1 73 ? 1.934 12.177 -5.622 1.00 97.19 73 ILE A CA 1
ATOM 591 C C . ILE A 1 73 ? 2.060 10.785 -6.240 1.00 97.19 73 ILE A C 1
ATOM 593 O O . ILE A 1 73 ? 2.546 10.665 -7.365 1.00 97.19 73 ILE A O 1
ATOM 597 N N . ILE A 1 74 ? 1.636 9.733 -5.532 1.00 97.56 74 ILE A N 1
ATOM 598 C CA . ILE A 1 74 ? 1.787 8.369 -6.048 1.00 97.56 74 ILE A CA 1
ATOM 599 C C . ILE A 1 74 ? 0.845 8.087 -7.223 1.00 97.56 74 ILE A C 1
ATOM 601 O O . ILE A 1 74 ? 1.243 7.392 -8.156 1.00 97.56 74 ILE A O 1
ATOM 605 N N . GLU A 1 75 ? -0.353 8.671 -7.243 1.00 97.00 75 GLU A N 1
ATOM 606 C CA . GLU A 1 75 ? -1.256 8.607 -8.396 1.00 97.00 75 GLU A CA 1
ATOM 607 C C . GLU A 1 75 ? -0.642 9.284 -9.623 1.00 97.00 75 GLU A C 1
ATOM 609 O O . GLU A 1 75 ? -0.670 8.706 -10.709 1.00 97.00 75 GLU A O 1
ATOM 614 N N . ASN A 1 76 ? 0.005 10.442 -9.453 1.00 96.00 76 ASN A N 1
ATOM 615 C CA . ASN A 1 76 ? 0.716 11.120 -10.537 1.00 96.00 76 ASN A CA 1
ATOM 616 C C . ASN A 1 76 ? 1.893 10.289 -11.069 1.00 96.00 76 ASN A C 1
ATOM 618 O O . ASN A 1 76 ? 2.053 10.159 -12.286 1.00 96.00 76 ASN A O 1
ATOM 622 N N . ILE A 1 77 ? 2.705 9.696 -10.184 1.00 95.19 77 ILE A N 1
ATOM 623 C CA . ILE A 1 77 ? 3.812 8.811 -10.587 1.00 95.19 77 ILE A CA 1
ATOM 624 C C . ILE A 1 77 ? 3.252 7.598 -11.336 1.00 95.19 77 ILE A C 1
ATOM 626 O O . ILE A 1 77 ? 3.709 7.282 -12.434 1.00 95.19 77 ILE A O 1
ATOM 630 N N . SER A 1 78 ? 2.235 6.942 -10.774 1.00 93.44 78 SER A N 1
ATOM 631 C CA . SER A 1 78 ? 1.600 5.779 -11.389 1.00 93.44 78 SER A CA 1
ATOM 632 C C . SER A 1 78 ? 1.029 6.130 -12.763 1.00 93.44 78 SER A C 1
ATOM 634 O O . SER A 1 78 ? 1.357 5.462 -13.736 1.00 93.44 78 SER A O 1
ATOM 636 N N . GLY A 1 79 ? 0.233 7.196 -12.877 1.00 91.12 79 GLY A N 1
ATOM 637 C CA . GLY A 1 79 ? -0.391 7.622 -14.131 1.00 91.12 79 GLY A CA 1
ATOM 638 C C . GLY A 1 79 ? 0.618 8.000 -15.216 1.00 91.12 79 GLY A C 1
ATOM 639 O O . GLY A 1 79 ? 0.434 7.632 -16.373 1.00 91.12 79 GLY A O 1
ATOM 640 N N . THR A 1 80 ? 1.718 8.661 -14.843 1.00 89.69 80 THR A N 1
ATOM 641 C CA . THR A 1 80 ? 2.758 9.081 -15.797 1.00 89.69 80 THR A CA 1
ATOM 642 C C . THR A 1 80 ? 3.526 7.892 -16.377 1.00 89.69 80 THR A C 1
ATOM 644 O O . THR A 1 80 ? 3.852 7.894 -17.562 1.00 89.69 80 THR A O 1
ATOM 647 N N . TYR A 1 81 ? 3.812 6.870 -15.560 1.00 83.44 81 TYR A N 1
ATOM 648 C CA . TYR A 1 81 ? 4.748 5.801 -15.928 1.00 83.44 81 TYR A CA 1
ATOM 649 C C . TYR A 1 81 ? 4.109 4.422 -16.150 1.00 83.44 81 TYR A C 1
ATOM 651 O O . TYR A 1 81 ? 4.810 3.486 -16.529 1.00 83.44 81 TYR A O 1
ATOM 659 N N . LEU A 1 82 ? 2.788 4.269 -15.985 1.00 76.25 82 LEU A N 1
ATOM 660 C CA . LEU A 1 82 ? 2.088 2.989 -16.188 1.00 76.25 82 LEU A CA 1
ATOM 661 C C . LEU A 1 82 ? 2.261 2.434 -17.611 1.00 76.25 82 LEU A C 1
ATOM 663 O O . LEU A 1 82 ? 2.360 1.222 -17.819 1.00 76.25 82 LEU A O 1
ATOM 667 N N . LEU A 1 83 ? 2.300 3.329 -18.598 1.00 75.75 83 LEU A N 1
ATOM 668 C CA . LEU A 1 83 ? 2.459 2.983 -20.011 1.00 75.75 83 LEU A CA 1
ATOM 669 C C . LEU A 1 83 ? 3.910 3.089 -20.490 1.00 75.75 83 LEU A C 1
ATOM 671 O O . LEU A 1 83 ? 4.206 2.667 -21.607 1.00 75.75 83 LEU A O 1
ATOM 675 N N . SER A 1 84 ? 4.820 3.568 -19.641 1.00 71.38 84 SER A N 1
ATOM 676 C CA . SER A 1 84 ? 6.247 3.585 -19.935 1.00 71.38 84 SER A CA 1
ATOM 677 C C . SER A 1 84 ? 6.761 2.152 -20.031 1.00 71.38 84 SER A C 1
ATOM 679 O O . SER A 1 84 ? 6.472 1.310 -19.183 1.00 71.38 84 SER A O 1
ATOM 681 N N . CYS A 1 85 ? 7.537 1.877 -21.073 1.00 79.62 85 CYS A N 1
ATOM 682 C CA . CYS A 1 85 ? 7.997 0.552 -21.497 1.00 79.62 85 CYS A CA 1
ATOM 683 C C . CYS A 1 85 ? 6.943 -0.285 -22.253 1.00 79.62 85 CYS A C 1
ATOM 685 O O . CYS A 1 85 ? 6.032 -0.869 -21.667 1.00 79.62 85 CYS A O 1
ATOM 687 N N . SER A 1 86 ? 7.086 -0.396 -23.571 1.00 84.75 86 SER A N 1
ATOM 688 C CA . SER A 1 86 ? 6.303 -1.301 -24.429 1.00 84.75 86 SER A CA 1
ATOM 689 C C . SER A 1 86 ? 7.130 -2.485 -24.936 1.00 84.75 86 SER A C 1
ATOM 691 O O . SER A 1 86 ? 6.570 -3.490 -25.369 1.00 84.75 86 SER A O 1
ATOM 693 N N . HIS A 1 87 ? 8.459 -2.392 -24.859 1.00 86.69 87 HIS A N 1
ATOM 694 C CA . HIS A 1 87 ? 9.354 -3.409 -25.378 1.00 86.69 87 HIS A CA 1
ATOM 695 C C . HIS A 1 87 ? 9.296 -4.689 -24.531 1.00 86.69 87 HIS A C 1
ATOM 697 O O . HIS A 1 87 ? 9.406 -4.644 -23.303 1.00 86.69 87 HIS A O 1
ATOM 703 N N . LEU A 1 88 ? 9.192 -5.847 -25.191 1.00 87.38 88 LEU A N 1
ATOM 704 C CA . LEU A 1 88 ? 9.011 -7.158 -24.550 1.00 87.38 88 LEU A CA 1
ATOM 705 C C . LEU A 1 88 ? 10.114 -7.492 -23.530 1.00 87.38 88 LEU A C 1
ATOM 707 O O . LEU A 1 88 ? 9.851 -8.047 -22.466 1.00 87.38 88 LEU A O 1
ATOM 711 N N . ALA A 1 89 ? 11.359 -7.101 -23.819 1.00 85.88 89 ALA A N 1
ATOM 712 C CA . ALA A 1 89 ? 12.484 -7.311 -22.901 1.00 85.88 89 ALA A CA 1
ATOM 713 C C . ALA A 1 89 ? 12.322 -6.577 -21.553 1.00 85.88 89 ALA A C 1
ATOM 715 O O . ALA A 1 89 ? 12.955 -6.949 -20.567 1.00 85.88 89 ALA A O 1
ATOM 716 N N . LEU A 1 90 ? 11.471 -5.547 -21.495 1.00 89.12 90 LEU A N 1
ATOM 717 C CA . LEU A 1 90 ? 11.247 -4.720 -20.309 1.00 89.12 90 LEU A CA 1
ATOM 718 C C . LEU A 1 90 ? 9.964 -5.097 -19.553 1.00 89.12 90 LEU A C 1
ATOM 720 O O . LEU A 1 90 ? 9.680 -4.525 -18.501 1.00 89.12 90 LEU A O 1
ATOM 724 N N . THR A 1 91 ? 9.194 -6.081 -20.030 1.00 88.00 91 THR A N 1
ATOM 725 C CA . THR A 1 91 ? 7.905 -6.456 -19.428 1.00 88.00 91 THR A CA 1
ATOM 726 C C . THR A 1 91 ? 8.034 -6.839 -17.953 1.00 88.00 91 THR A C 1
ATOM 728 O O . THR A 1 91 ? 7.200 -6.440 -17.146 1.00 88.00 91 THR A O 1
ATOM 731 N N . ALA A 1 92 ? 9.095 -7.555 -17.570 1.00 87.19 92 ALA A N 1
ATOM 732 C CA . ALA A 1 92 ? 9.292 -7.975 -16.183 1.00 87.19 92 ALA A CA 1
ATOM 733 C C . ALA A 1 92 ? 9.562 -6.791 -15.236 1.00 87.19 92 ALA A C 1
ATOM 735 O O . ALA A 1 92 ? 8.983 -6.726 -14.151 1.00 87.19 92 ALA A O 1
ATOM 736 N N . ILE A 1 93 ? 10.416 -5.843 -15.643 1.00 88.12 93 ILE A N 1
ATOM 737 C CA . ILE A 1 93 ? 10.722 -4.661 -14.821 1.00 88.12 93 ILE A CA 1
ATOM 738 C C . ILE A 1 93 ? 9.531 -3.704 -14.765 1.00 88.12 93 ILE A C 1
ATOM 740 O O . ILE A 1 93 ? 9.252 -3.141 -13.708 1.00 88.12 93 ILE A O 1
ATOM 744 N N . LYS A 1 94 ? 8.779 -3.591 -15.868 1.00 89.94 94 LYS A N 1
ATOM 745 C CA . LYS A 1 94 ? 7.530 -2.837 -15.917 1.00 89.94 94 LYS A CA 1
ATOM 746 C C . LYS A 1 94 ? 6.510 -3.420 -14.950 1.00 89.94 94 LYS A C 1
ATOM 748 O O . LYS A 1 94 ? 5.989 -2.689 -14.124 1.00 89.94 94 LYS A O 1
ATOM 753 N N . ALA A 1 95 ? 6.270 -4.730 -15.010 1.00 90.06 95 ALA A N 1
ATOM 754 C CA . ALA A 1 95 ? 5.309 -5.394 -14.135 1.00 90.06 95 ALA A CA 1
ATOM 755 C C . ALA A 1 95 ? 5.646 -5.182 -12.650 1.00 90.06 95 ALA A C 1
ATOM 757 O O . ALA A 1 95 ? 4.753 -4.895 -11.858 1.00 90.06 95 ALA A O 1
ATOM 758 N N . ALA A 1 96 ? 6.928 -5.267 -12.277 1.00 89.69 96 ALA A N 1
ATOM 759 C CA . ALA A 1 96 ? 7.364 -4.999 -10.909 1.00 89.69 96 ALA A CA 1
ATOM 760 C C . ALA A 1 96 ? 7.099 -3.543 -10.483 1.00 89.69 96 ALA A C 1
ATOM 762 O O . ALA A 1 96 ? 6.530 -3.322 -9.417 1.00 89.69 96 ALA A O 1
ATOM 763 N N . LEU A 1 97 ? 7.454 -2.566 -11.328 1.00 92.00 97 LEU A N 1
ATOM 764 C CA . LEU A 1 97 ? 7.204 -1.144 -11.069 1.00 92.00 97 LEU A CA 1
ATOM 765 C C . LEU A 1 97 ? 5.705 -0.833 -10.969 1.00 92.00 97 LEU A C 1
ATOM 767 O O . LEU A 1 97 ? 5.281 -0.111 -10.073 1.00 92.00 97 LEU A O 1
ATOM 771 N N . THR A 1 98 ? 4.896 -1.392 -11.871 1.00 93.38 98 THR A N 1
ATOM 772 C CA . THR A 1 98 ? 3.440 -1.232 -11.853 1.00 93.38 98 THR A CA 1
ATOM 773 C C . THR A 1 98 ? 2.859 -1.760 -10.549 1.00 93.38 98 THR A C 1
ATOM 775 O O . THR A 1 98 ? 2.126 -1.036 -9.883 1.00 93.38 98 THR A O 1
ATOM 778 N N . LEU A 1 99 ? 3.224 -2.978 -10.141 1.00 94.50 99 LEU A N 1
ATOM 779 C CA . LEU A 1 99 ? 2.730 -3.557 -8.893 1.00 94.50 99 LEU A CA 1
ATOM 780 C C . LEU A 1 99 ? 3.132 -2.714 -7.680 1.00 94.50 99 LEU A C 1
ATOM 782 O O . LEU A 1 99 ? 2.292 -2.464 -6.821 1.00 94.50 99 LEU A O 1
ATOM 786 N N . GLU A 1 100 ? 4.375 -2.232 -7.623 1.00 95.31 100 GLU A N 1
ATOM 787 C CA . GLU A 1 100 ? 4.845 -1.334 -6.564 1.00 95.31 100 GLU A CA 1
ATOM 788 C C . GLU A 1 100 ? 4.003 -0.058 -6.469 1.00 95.31 100 GLU A C 1
ATOM 790 O O . GLU A 1 100 ? 3.458 0.234 -5.402 1.00 95.31 100 GLU A O 1
ATOM 795 N N . CYS A 1 101 ? 3.846 0.664 -7.583 1.00 96.31 101 CYS A N 1
ATOM 796 C CA . CYS A 1 101 ? 3.046 1.884 -7.645 1.00 96.31 101 CYS A CA 1
ATOM 797 C C . CYS A 1 101 ? 1.595 1.621 -7.246 1.00 96.31 101 CYS A C 1
ATOM 799 O O . CYS A 1 101 ? 1.048 2.314 -6.392 1.00 96.31 101 CYS A O 1
ATOM 801 N N . GLU A 1 102 ? 0.966 0.598 -7.821 1.00 96.31 102 GLU A N 1
ATOM 802 C CA . GLU A 1 102 ? -0.435 0.316 -7.546 1.00 96.31 102 GLU A CA 1
ATOM 803 C C . GLU A 1 102 ? -0.669 -0.132 -6.094 1.00 96.31 102 GLU A C 1
ATOM 805 O O . GLU A 1 102 ? -1.678 0.242 -5.498 1.00 96.31 102 GLU A O 1
ATOM 810 N N . ILE A 1 103 ? 0.245 -0.900 -5.489 1.00 97.88 103 ILE A N 1
ATOM 811 C CA . ILE A 1 103 ? 0.158 -1.245 -4.061 1.00 97.88 103 ILE A CA 1
ATOM 812 C C . ILE A 1 103 ? 0.241 0.023 -3.215 1.00 97.88 103 ILE A C 1
ATOM 814 O O . ILE A 1 103 ? -0.573 0.197 -2.310 1.00 97.88 103 ILE A O 1
ATOM 818 N N . LEU A 1 104 ? 1.181 0.923 -3.511 1.00 97.88 104 LEU A N 1
ATOM 819 C CA . LEU A 1 104 ? 1.302 2.191 -2.795 1.00 97.88 104 LEU A CA 1
ATOM 820 C C . LEU A 1 104 ? 0.054 3.067 -2.944 1.00 97.88 104 LEU A C 1
ATOM 822 O O . LEU A 1 104 ? -0.401 3.613 -1.939 1.00 97.88 104 LEU A O 1
ATOM 826 N N . VAL A 1 105 ? -0.530 3.163 -4.145 1.00 98.12 105 VAL A N 1
ATOM 827 C CA . VAL A 1 105 ? -1.808 3.861 -4.373 1.00 98.12 105 VAL A CA 1
ATOM 828 C C . VAL A 1 105 ? -2.887 3.271 -3.469 1.00 98.12 105 VAL A C 1
ATOM 830 O O . VAL A 1 105 ? -3.507 3.998 -2.699 1.00 98.12 105 VAL A O 1
ATOM 833 N N . GLN A 1 106 ? -3.082 1.949 -3.496 1.00 98.38 106 GLN A N 1
ATOM 834 C CA . GLN A 1 106 ? -4.145 1.298 -2.725 1.00 98.38 106 GLN A CA 1
ATOM 835 C C . GLN A 1 106 ? -3.936 1.416 -1.206 1.00 98.38 106 GLN A C 1
ATOM 837 O O . GLN A 1 106 ? -4.884 1.690 -0.474 1.00 98.38 106 GLN A O 1
ATOM 842 N N . LEU A 1 107 ? -2.703 1.267 -0.710 1.00 98.31 107 LEU A N 1
ATOM 843 C CA . LEU A 1 107 ? -2.402 1.415 0.719 1.00 98.31 107 LEU A CA 1
ATOM 844 C C . LEU A 1 107 ? -2.541 2.866 1.199 1.00 98.31 107 LEU A C 1
ATOM 846 O O . LEU A 1 107 ? -3.048 3.103 2.295 1.00 98.31 107 LEU A O 1
ATOM 850 N N . THR A 1 108 ? -2.113 3.837 0.390 1.00 97.88 108 THR A N 1
ATOM 851 C CA . THR A 1 108 ? -2.237 5.262 0.733 1.00 97.88 108 THR A CA 1
ATOM 852 C C . THR A 1 108 ? -3.697 5.699 0.679 1.00 97.88 108 THR A C 1
ATOM 854 O O . THR A 1 108 ? -4.164 6.365 1.599 1.00 97.88 108 THR A O 1
ATOM 857 N N . LYS A 1 109 ? -4.452 5.223 -0.318 1.00 98.19 109 LYS A N 1
ATOM 858 C CA . LYS A 1 109 ? -5.902 5.408 -0.396 1.00 98.19 109 LYS A CA 1
ATOM 859 C C . LYS A 1 109 ? -6.601 4.829 0.829 1.00 98.19 109 LYS A C 1
ATOM 861 O O . LYS A 1 109 ? -7.379 5.528 1.460 1.00 98.19 109 LYS A O 1
ATOM 866 N N . ALA A 1 110 ? -6.267 3.605 1.238 1.00 97.88 110 ALA A N 1
ATOM 867 C CA . ALA A 1 110 ? -6.832 3.018 2.450 1.00 97.88 110 ALA A CA 1
ATOM 868 C C . ALA A 1 110 ? -6.580 3.887 3.700 1.00 97.88 110 ALA A C 1
ATOM 870 O O . ALA A 1 110 ? -7.471 4.014 4.530 1.00 97.88 110 ALA A O 1
ATOM 871 N N . GLN A 1 111 ? -5.410 4.526 3.839 1.00 96.06 111 GLN A N 1
ATOM 872 C CA . GLN A 1 111 ? -5.167 5.465 4.947 1.00 96.06 111 GLN A CA 1
ATOM 873 C C . GLN A 1 111 ? -6.091 6.685 4.897 1.00 96.06 111 GLN A C 1
ATOM 875 O O . GLN A 1 111 ? -6.662 7.031 5.932 1.00 96.06 111 GLN A O 1
ATOM 880 N N . VAL A 1 112 ? -6.257 7.294 3.718 1.00 95.81 112 VAL A N 1
ATOM 881 C CA . VAL A 1 112 ? -7.161 8.438 3.508 1.00 95.81 112 VAL A CA 1
ATOM 882 C C . VAL A 1 112 ? -8.601 8.053 3.853 1.00 95.81 112 VAL A C 1
ATOM 884 O O . VAL A 1 112 ? -9.255 8.726 4.646 1.00 95.81 112 VAL A O 1
ATOM 887 N N . GLU A 1 113 ? -9.099 6.934 3.328 1.00 95.19 113 GLU A N 1
ATOM 888 C CA . GLU A 1 113 ? -10.487 6.514 3.566 1.00 95.19 113 GLU A CA 1
ATOM 889 C C . GLU A 1 113 ? -10.743 6.150 5.040 1.00 95.19 113 GLU A C 1
ATOM 891 O O . GLU A 1 113 ? -11.799 6.478 5.585 1.00 95.19 113 GLU A O 1
ATOM 896 N N . VAL A 1 114 ? -9.764 5.547 5.731 1.00 94.38 114 VAL A N 1
ATOM 897 C CA . VAL A 1 114 ? -9.859 5.279 7.179 1.00 94.38 114 VAL A CA 1
ATOM 898 C C . VAL A 1 114 ? -9.931 6.578 7.972 1.00 94.38 114 VAL A C 1
ATOM 900 O O . VAL A 1 114 ? -10.692 6.661 8.933 1.00 94.38 114 VAL A O 1
ATOM 903 N N . GLN A 1 115 ? -9.133 7.585 7.602 1.00 92.12 115 GLN A N 1
ATOM 904 C CA . GLN A 1 115 ? -9.143 8.890 8.270 1.00 92.12 115 GLN A CA 1
ATOM 905 C C . GLN A 1 115 ? -10.467 9.624 8.093 1.00 92.12 115 GLN A C 1
ATOM 907 O O . GLN A 1 115 ? -10.882 10.319 9.011 1.00 92.12 115 GLN A O 1
ATOM 912 N N . ASN A 1 116 ? -11.142 9.410 6.966 1.00 91.88 116 ASN A N 1
ATOM 913 C CA . ASN A 1 116 ? -12.457 9.974 6.675 1.00 91.88 116 ASN A CA 1
ATOM 914 C C . ASN A 1 116 ? -13.616 9.076 7.141 1.00 91.88 116 ASN A C 1
ATOM 916 O O . ASN A 1 116 ? -14.770 9.330 6.801 1.00 91.88 116 ASN A O 1
ATOM 920 N N . TRP A 1 117 ? -13.323 8.022 7.913 1.00 92.69 117 TRP A N 1
ATOM 921 C CA . TRP A 1 117 ? -14.306 7.076 8.443 1.00 92.69 117 TRP A CA 1
ATOM 922 C C . TRP A 1 117 ? -15.218 6.463 7.361 1.00 92.69 117 TRP A C 1
ATOM 924 O O . TRP A 1 117 ? -16.422 6.309 7.553 1.00 92.69 117 TRP A O 1
ATOM 934 N N . ARG A 1 118 ? -14.639 6.091 6.210 1.00 91.81 118 ARG A N 1
ATOM 935 C CA . ARG A 1 118 ? -15.346 5.470 5.076 1.00 91.81 118 ARG A CA 1
ATOM 936 C C . ARG A 1 118 ? -15.053 3.978 4.997 1.00 91.81 118 ARG A C 1
ATOM 938 O O . ARG A 1 118 ? -14.023 3.549 4.464 1.00 91.81 118 ARG A O 1
ATOM 945 N N . PHE A 1 119 ? -15.971 3.171 5.527 1.00 90.88 119 PHE A N 1
ATOM 946 C CA . PHE A 1 119 ? -15.763 1.728 5.686 1.00 90.88 119 PHE A CA 1
ATOM 947 C C . PHE A 1 119 ? -15.560 0.991 4.354 1.00 90.88 119 PHE A C 1
ATOM 949 O O . PHE A 1 119 ? -14.529 0.346 4.151 1.00 90.88 119 PHE A O 1
ATOM 956 N N . LEU A 1 120 ? -16.518 1.104 3.428 1.00 90.81 120 LEU A N 1
ATOM 957 C CA . LEU A 1 120 ? -16.493 0.336 2.180 1.00 90.81 120 LEU A CA 1
ATOM 958 C C . LEU A 1 120 ? -15.291 0.712 1.303 1.00 90.81 120 LEU A C 1
ATOM 960 O O . LEU A 1 120 ? -14.606 -0.166 0.778 1.00 90.81 120 LEU A O 1
ATOM 964 N N . ALA A 1 121 ? -14.996 2.009 1.189 1.00 93.31 121 ALA A N 1
ATOM 965 C CA . ALA A 1 121 ? -13.859 2.504 0.418 1.00 93.31 121 ALA A CA 1
ATOM 966 C C . ALA A 1 121 ? -12.521 2.003 0.991 1.00 93.31 121 ALA A C 1
ATOM 968 O O . ALA A 1 121 ? -11.666 1.527 0.239 1.00 93.31 121 ALA A O 1
ATOM 969 N N . THR A 1 122 ? -12.377 2.010 2.322 1.00 95.25 122 THR A N 1
ATOM 970 C CA . THR A 1 122 ? -11.222 1.417 3.013 1.00 95.25 122 THR A CA 1
ATOM 971 C C . THR A 1 122 ? -11.066 -0.064 2.675 1.00 95.25 122 THR A C 1
ATOM 973 O O . THR A 1 122 ? -9.975 -0.512 2.315 1.00 95.25 122 THR A O 1
ATOM 976 N N . LEU A 1 123 ? -12.150 -0.836 2.799 1.00 92.75 123 LEU A N 1
ATOM 977 C CA . LEU A 1 123 ? -12.130 -2.282 2.589 1.00 92.75 123 LEU A CA 1
ATOM 978 C C . LEU A 1 123 ? -11.738 -2.632 1.147 1.00 92.75 123 LEU A C 1
ATOM 980 O O . LEU A 1 123 ? -10.877 -3.487 0.930 1.00 92.75 123 LEU A O 1
ATOM 984 N N . MET A 1 124 ? -12.315 -1.928 0.171 1.00 94.88 124 MET A N 1
ATOM 985 C CA . MET A 1 124 ? -11.999 -2.102 -1.248 1.00 94.88 124 MET A CA 1
ATOM 986 C C . MET A 1 124 ? -10.536 -1.777 -1.554 1.00 94.88 124 MET A C 1
ATOM 988 O O . MET A 1 124 ? -9.881 -2.528 -2.280 1.00 94.88 124 MET A O 1
ATOM 992 N N . ALA A 1 125 ? -9.997 -0.707 -0.966 1.00 97.44 125 ALA A N 1
ATOM 993 C CA . ALA A 1 125 ? -8.596 -0.341 -1.133 1.00 97.44 125 ALA A CA 1
ATOM 994 C C . ALA A 1 125 ? -7.649 -1.397 -0.526 1.00 97.44 125 ALA A C 1
ATOM 996 O O . ALA A 1 125 ? -6.688 -1.827 -1.167 1.00 97.44 125 ALA A O 1
ATOM 997 N N . LEU A 1 126 ? -7.953 -1.906 0.673 1.00 95.81 126 LEU A N 1
ATOM 998 C CA . LEU A 1 126 ? -7.180 -2.983 1.305 1.00 95.81 126 LEU A CA 1
ATOM 999 C C . LEU A 1 126 ? -7.217 -4.291 0.503 1.00 95.81 126 LEU A C 1
ATOM 1001 O O . LEU A 1 126 ? -6.183 -4.951 0.356 1.00 95.81 126 LEU A O 1
ATOM 1005 N N . TYR A 1 127 ? -8.378 -4.657 -0.044 1.00 94.50 127 TYR A N 1
ATOM 1006 C CA . TYR A 1 127 ? -8.506 -5.810 -0.935 1.00 94.50 127 TYR A CA 1
ATOM 1007 C C . TYR A 1 127 ? -7.691 -5.616 -2.221 1.00 94.50 127 TYR A C 1
ATOM 1009 O O . TYR A 1 127 ? -6.926 -6.499 -2.620 1.00 94.50 127 TYR A O 1
ATOM 1017 N N . GLY A 1 128 ? -7.786 -4.430 -2.829 1.00 96.62 128 GLY A N 1
ATOM 1018 C CA . GLY A 1 128 ? -7.025 -4.056 -4.018 1.00 96.62 128 GLY A CA 1
ATOM 1019 C C . GLY A 1 128 ? -5.511 -4.121 -3.805 1.00 96.62 128 GLY A C 1
ATOM 1020 O O . GLY A 1 128 ? -4.792 -4.584 -4.695 1.00 96.62 128 GLY A O 1
ATOM 1021 N N . ALA A 1 129 ? -5.028 -3.715 -2.626 1.00 97.44 129 ALA A N 1
ATOM 1022 C CA . ALA A 1 129 ? -3.631 -3.873 -2.232 1.00 97.44 129 ALA A CA 1
ATOM 1023 C C . ALA A 1 129 ? -3.259 -5.356 -2.083 1.00 97.44 129 ALA A C 1
ATOM 1025 O O . ALA A 1 129 ? -2.276 -5.801 -2.672 1.00 97.44 129 ALA A O 1
ATOM 1026 N N . GLN A 1 130 ? -4.058 -6.147 -1.357 1.00 95.31 130 GLN A N 1
ATOM 1027 C CA . GLN A 1 130 ? -3.790 -7.572 -1.136 1.00 95.31 130 GLN A CA 1
ATOM 1028 C C . GLN A 1 130 ? -3.683 -8.356 -2.450 1.00 95.31 130 GLN A C 1
ATOM 1030 O O . GLN A 1 130 ? -2.747 -9.138 -2.612 1.00 95.31 130 GLN A O 1
ATOM 1035 N N . ALA A 1 131 ? -4.598 -8.132 -3.398 1.00 96.38 131 ALA A N 1
ATOM 1036 C CA . ALA A 1 131 ? -4.580 -8.806 -4.695 1.00 96.38 131 ALA A CA 1
ATOM 1037 C C . ALA A 1 131 ? -3.265 -8.557 -5.459 1.00 96.38 131 ALA A C 1
ATOM 1039 O O . ALA A 1 131 ? -2.671 -9.484 -6.017 1.00 96.38 131 ALA A O 1
ATOM 1040 N N . ARG A 1 132 ? -2.767 -7.316 -5.431 1.00 96.81 132 ARG A N 1
ATOM 1041 C CA . ARG A 1 132 ? -1.512 -6.917 -6.087 1.00 96.81 132 ARG A CA 1
ATOM 1042 C C . ARG A 1 132 ? -0.279 -7.412 -5.356 1.00 96.81 132 ARG A C 1
ATOM 1044 O O . ARG A 1 132 ? 0.661 -7.866 -5.998 1.00 96.81 132 ARG A O 1
ATOM 1051 N N . MET A 1 133 ? -0.295 -7.399 -4.026 1.00 94.81 133 MET A N 1
ATOM 1052 C CA . MET A 1 133 ? 0.782 -7.983 -3.228 1.00 94.81 133 MET A CA 1
ATOM 1053 C C . MET A 1 133 ? 0.926 -9.477 -3.516 1.00 94.81 133 MET A C 1
ATOM 1055 O O . MET A 1 133 ? 2.027 -9.930 -3.803 1.00 94.81 133 MET A O 1
ATOM 1059 N N . SER A 1 134 ? -0.182 -10.223 -3.570 1.00 93.19 134 SER A N 1
ATOM 1060 C CA . SER A 1 134 ? -0.170 -11.637 -3.967 1.00 93.19 134 SER A CA 1
ATOM 1061 C C . SER A 1 134 ? 0.271 -11.850 -5.423 1.00 93.19 134 SER A C 1
ATOM 1063 O O . SER A 1 134 ? 0.857 -12.881 -5.751 1.00 93.19 134 SER A O 1
ATOM 1065 N N . ALA A 1 135 ? 0.016 -10.898 -6.326 1.00 92.94 135 ALA A N 1
ATOM 1066 C CA . ALA A 1 135 ? 0.570 -10.939 -7.678 1.00 92.94 135 ALA A CA 1
ATOM 1067 C C . ALA A 1 135 ? 2.093 -10.724 -7.682 1.00 92.94 135 ALA A C 1
ATOM 1069 O O . ALA A 1 135 ? 2.800 -11.483 -8.343 1.00 92.94 135 ALA A O 1
ATOM 1070 N N . TRP A 1 136 ? 2.606 -9.762 -6.911 1.00 92.31 136 TRP A N 1
ATOM 1071 C CA . TRP A 1 136 ? 4.046 -9.521 -6.780 1.00 92.31 136 TRP A CA 1
ATOM 1072 C C . TRP A 1 136 ? 4.758 -10.694 -6.101 1.00 92.31 136 TRP A C 1
ATOM 1074 O O . TRP A 1 136 ? 5.799 -11.147 -6.563 1.00 92.31 136 TRP A O 1
ATOM 1084 N N . GLU A 1 137 ? 4.175 -11.272 -5.058 1.00 89.25 137 GLU A N 1
ATOM 1085 C CA . GLU A 1 137 ? 4.756 -12.425 -4.373 1.00 89.25 137 GLU A CA 1
ATOM 1086 C C . GLU A 1 137 ? 4.993 -13.609 -5.320 1.00 89.25 137 GLU A C 1
ATOM 1088 O O . GLU A 1 137 ? 6.060 -14.223 -5.286 1.00 89.25 137 GLU A O 1
ATOM 1093 N N . ARG A 1 138 ? 4.054 -13.870 -6.239 1.00 86.50 138 ARG A N 1
ATOM 1094 C CA . ARG A 1 138 ? 4.214 -14.910 -7.265 1.00 86.50 138 ARG A CA 1
ATOM 1095 C C . ARG A 1 138 ? 5.396 -14.643 -8.201 1.00 86.50 138 ARG A C 1
ATOM 1097 O O . ARG A 1 138 ? 6.073 -15.594 -8.583 1.00 86.50 138 ARG A O 1
ATOM 1104 N N . THR A 1 139 ? 5.675 -13.382 -8.551 1.00 83.25 139 THR A N 1
ATOM 1105 C CA . THR A 1 139 ? 6.826 -13.039 -9.410 1.00 83.25 139 THR A CA 1
ATOM 1106 C C . THR A 1 139 ? 8.164 -13.116 -8.674 1.00 83.25 139 THR A C 1
ATOM 1108 O O . THR A 1 139 ? 9.202 -13.320 -9.307 1.00 83.25 139 THR A O 1
ATOM 1111 N N . LEU A 1 140 ? 8.154 -12.986 -7.344 1.00 79.56 140 LEU A N 1
ATOM 1112 C CA . LEU A 1 140 ? 9.332 -13.189 -6.500 1.00 79.56 140 LEU A CA 1
ATOM 1113 C C . LEU A 1 140 ? 9.641 -14.685 -6.342 1.00 79.56 140 LEU A C 1
ATOM 1115 O O . LEU A 1 140 ? 10.765 -15.103 -6.610 1.00 79.56 140 LEU A O 1
ATOM 1119 N N . GLN A 1 141 ? 8.633 -15.500 -6.012 1.00 69.19 141 GLN A N 1
ATOM 1120 C CA . GLN A 1 141 ? 8.787 -16.948 -5.815 1.00 69.19 141 GLN A CA 1
ATOM 1121 C C . GLN A 1 141 ? 9.235 -17.677 -7.092 1.00 69.19 141 GLN A C 1
ATOM 1123 O O . GLN A 1 141 ? 10.086 -18.562 -7.034 1.00 69.19 141 GLN A O 1
ATOM 1128 N N . SER A 1 142 ? 8.734 -17.277 -8.268 1.00 58.00 142 SER A N 1
ATOM 1129 C CA . SER A 1 142 ? 9.110 -17.911 -9.541 1.00 58.00 142 SER A CA 1
ATOM 1130 C C . SER A 1 142 ? 10.587 -17.717 -9.911 1.00 58.00 142 SER A C 1
ATOM 1132 O O .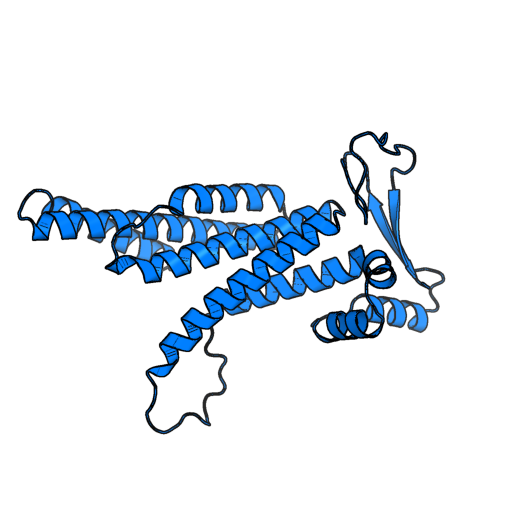 SER A 1 142 ? 11.140 -18.506 -10.680 1.00 58.00 142 SER A O 1
ATOM 1134 N N . ARG A 1 143 ? 11.242 -16.674 -9.381 1.00 55.72 143 ARG A N 1
ATOM 1135 C CA . ARG A 1 143 ? 12.663 -16.380 -9.634 1.00 55.72 143 ARG A CA 1
ATOM 1136 C C . ARG A 1 143 ? 13.615 -17.163 -8.728 1.00 55.72 143 ARG A C 1
ATOM 1138 O O . ARG A 1 143 ? 14.774 -17.338 -9.093 1.00 55.72 143 ARG A O 1
ATOM 1145 N N . GLU A 1 144 ? 13.141 -17.674 -7.594 1.00 51.97 144 GLU A N 1
ATOM 1146 C CA . GLU A 1 144 ? 13.953 -18.450 -6.642 1.00 51.97 144 GLU A CA 1
ATOM 1147 C C . GLU A 1 144 ? 14.009 -19.946 -6.982 1.00 51.97 144 GLU A C 1
ATOM 1149 O O . GLU A 1 144 ? 14.917 -20.651 -6.539 1.00 51.97 144 GLU A O 1
ATOM 1154 N N . SER A 1 145 ? 13.138 -20.413 -7.883 1.00 44.53 145 SER A N 1
ATOM 1155 C CA . SER A 1 145 ? 13.144 -21.777 -8.437 1.00 44.53 145 SER A CA 1
ATOM 1156 C C . SER A 1 145 ? 14.416 -22.156 -9.218 1.00 44.53 145 SER A C 1
ATOM 1158 O O . SER A 1 145 ? 14.551 -23.302 -9.635 1.00 44.53 145 SER A O 1
ATOM 1160 N N . TRP A 1 146 ? 15.364 -21.231 -9.418 1.00 42.34 146 TRP A N 1
ATOM 1161 C CA . TRP A 1 146 ? 16.666 -21.507 -10.046 1.00 42.34 146 TRP A CA 1
ATOM 1162 C C . TRP A 1 146 ? 17.745 -21.977 -9.054 1.00 42.34 146 TRP A C 1
ATOM 1164 O O . TRP A 1 146 ? 18.871 -22.252 -9.460 1.00 42.34 146 TRP A O 1
ATOM 1174 N N . LYS A 1 147 ? 17.422 -22.131 -7.762 1.00 44.75 147 LYS A N 1
ATOM 1175 C CA . LYS A 1 147 ? 18.316 -22.752 -6.770 1.00 44.75 147 LYS A CA 1
ATOM 1176 C C . LYS A 1 147 ? 17.898 -24.188 -6.443 1.00 44.75 147 LYS A C 1
ATOM 1178 O O . LYS A 1 147 ? 17.557 -24.506 -5.307 1.00 44.75 147 LYS A O 1
ATOM 1183 N N . LEU A 1 148 ? 17.987 -25.080 -7.428 1.00 51.56 148 LEU A N 1
ATOM 1184 C CA . LEU A 1 148 ? 18.220 -26.499 -7.150 1.00 51.56 148 LEU A CA 1
ATOM 1185 C C . LEU A 1 148 ? 19.734 -26.724 -7.073 1.00 51.56 148 LEU A C 1
ATOM 1187 O O . LEU A 1 148 ? 20.424 -26.741 -8.086 1.00 51.56 148 LEU A O 1
ATOM 1191 N N . GLY A 1 149 ? 20.245 -26.871 -5.853 1.00 42.09 149 GLY A N 1
ATOM 1192 C CA . GLY A 1 149 ? 21.645 -27.191 -5.593 1.00 42.09 149 GLY A CA 1
ATOM 1193 C C . GLY A 1 149 ? 21.925 -27.253 -4.096 1.00 42.09 149 GLY A C 1
ATOM 1194 O O . GLY A 1 149 ? 22.329 -26.258 -3.514 1.00 42.09 149 GLY A O 1
ATOM 1195 N N . PHE A 1 150 ? 21.626 -28.406 -3.489 1.00 43.34 150 PHE A N 1
ATOM 1196 C CA . PHE A 1 150 ? 22.150 -28.909 -2.208 1.00 43.34 150 PHE A CA 1
ATOM 1197 C C . PHE A 1 150 ? 22.392 -27.873 -1.084 1.00 43.34 150 PHE A C 1
ATOM 1199 O O . PHE A 1 150 ? 23.478 -27.317 -0.959 1.00 43.34 150 PHE A O 1
ATOM 1206 N N . GLY A 1 151 ? 21.401 -27.679 -0.198 1.00 43.50 151 GLY A N 1
ATOM 1207 C CA . GLY A 1 151 ? 21.603 -26.959 1.077 1.00 43.50 151 GLY A CA 1
ATOM 1208 C C . GLY A 1 151 ? 20.405 -26.191 1.655 1.00 43.50 151 GLY A C 1
ATOM 1209 O O . GLY A 1 151 ? 20.563 -25.459 2.630 1.00 43.50 151 GLY A O 1
ATOM 1210 N N . ALA A 1 152 ? 19.205 -26.327 1.083 1.00 44.22 152 ALA A N 1
ATOM 1211 C CA . ALA A 1 152 ? 18.057 -25.445 1.339 1.00 44.22 152 ALA A CA 1
ATOM 1212 C C . ALA A 1 152 ? 17.413 -25.512 2.747 1.00 44.22 152 ALA A C 1
ATOM 1214 O O . ALA A 1 152 ? 16.400 -24.857 2.977 1.00 44.22 152 ALA A O 1
ATOM 1215 N N . THR A 1 153 ? 17.978 -26.241 3.712 1.00 46.56 153 THR A N 1
ATOM 1216 C CA . THR A 1 153 ? 17.395 -26.367 5.062 1.00 46.56 153 THR A CA 1
ATOM 1217 C C . THR A 1 153 ? 18.014 -25.442 6.121 1.00 46.56 153 THR A C 1
ATOM 1219 O O . THR A 1 153 ? 17.472 -25.367 7.221 1.00 46.56 153 THR A O 1
ATOM 1222 N N . PHE A 1 154 ? 19.086 -24.692 5.817 1.00 46.19 154 PHE A N 1
ATOM 1223 C CA . PHE A 1 154 ? 19.817 -23.888 6.821 1.00 46.19 154 PHE A CA 1
ATOM 1224 C C . PHE A 1 154 ? 19.742 -22.357 6.665 1.00 46.19 154 PHE A C 1
ATOM 1226 O O . PHE A 1 154 ? 20.221 -21.639 7.538 1.00 46.19 154 PHE A O 1
ATOM 1233 N N . LEU A 1 155 ? 19.081 -21.826 5.630 1.00 44.91 155 LEU A N 1
ATOM 1234 C CA . LEU A 1 155 ? 18.869 -20.380 5.457 1.00 44.91 155 LEU A CA 1
ATOM 1235 C C . LEU A 1 155 ? 17.370 -20.051 5.406 1.00 44.91 155 LEU A C 1
ATOM 1237 O O . LEU A 1 155 ? 16.828 -19.699 4.364 1.00 44.91 155 LEU A O 1
ATOM 1241 N N . LYS A 1 156 ? 16.692 -20.141 6.558 1.00 44.00 156 LYS A N 1
ATOM 1242 C CA . LYS A 1 156 ? 15.342 -19.578 6.777 1.00 44.00 156 LYS A CA 1
ATOM 1243 C C . LYS A 1 156 ? 15.374 -18.049 6.952 1.00 44.00 156 LYS A C 1
ATOM 1245 O O . LYS A 1 156 ? 14.635 -17.489 7.758 1.00 44.00 156 LYS A O 1
ATOM 1250 N N . THR A 1 157 ? 16.248 -17.349 6.240 1.00 45.97 157 THR A N 1
ATOM 1251 C CA . THR A 1 157 ? 16.195 -15.890 6.152 1.00 45.97 157 THR A CA 1
ATOM 1252 C C . THR A 1 157 ? 15.172 -15.530 5.084 1.00 45.97 157 THR A C 1
ATOM 1254 O O . THR A 1 157 ? 15.300 -15.931 3.934 1.00 45.97 157 THR A O 1
ATOM 1257 N N . ASN A 1 158 ? 14.121 -14.825 5.505 1.00 51.16 158 ASN A N 1
ATOM 1258 C CA . ASN A 1 158 ? 13.008 -14.361 4.680 1.00 51.16 158 ASN A CA 1
ATOM 1259 C C . ASN A 1 158 ? 13.521 -13.766 3.352 1.00 51.16 158 ASN A C 1
ATOM 1261 O O . ASN A 1 158 ? 14.075 -12.667 3.354 1.00 51.16 158 ASN A O 1
ATOM 1265 N N . GLN A 1 159 ? 13.384 -14.506 2.243 1.00 65.38 159 GLN A N 1
ATOM 1266 C CA . GLN A 1 159 ? 14.046 -14.192 0.965 1.00 65.38 159 GLN A CA 1
ATOM 1267 C C . GLN A 1 159 ? 13.408 -12.997 0.225 1.00 65.38 159 GLN A C 1
ATOM 1269 O O . GLN A 1 159 ? 13.916 -12.518 -0.787 1.00 65.38 159 GLN A O 1
ATOM 1274 N N . GLN A 1 160 ? 12.314 -12.449 0.760 1.00 78.75 160 GLN A N 1
ATOM 1275 C CA . GLN A 1 160 ? 11.599 -11.331 0.154 1.00 78.75 160 GLN A CA 1
ATOM 1276 C C . GLN A 1 160 ? 12.384 -10.009 0.262 1.00 78.75 160 GLN A C 1
ATOM 1278 O O . GLN A 1 160 ? 12.949 -9.724 1.322 1.00 78.75 160 GLN A O 1
ATOM 1283 N N . PRO A 1 161 ? 12.357 -9.137 -0.767 1.00 86.69 161 PRO A N 1
ATOM 1284 C CA . PRO A 1 161 ? 12.988 -7.819 -0.711 1.00 86.69 161 PRO A CA 1
ATOM 1285 C C . PRO A 1 161 ? 12.505 -6.983 0.481 1.00 86.69 161 PRO A C 1
ATOM 1287 O O . PRO A 1 161 ? 11.311 -6.956 0.784 1.00 86.69 161 PRO A O 1
ATOM 1290 N N . ALA A 1 162 ? 13.412 -6.235 1.118 1.00 90.25 162 ALA A N 1
ATOM 1291 C CA . ALA A 1 162 ? 13.100 -5.423 2.302 1.00 90.25 162 ALA A CA 1
ATOM 1292 C C . ALA A 1 162 ? 11.934 -4.444 2.074 1.00 90.25 162 ALA A C 1
ATOM 1294 O O . ALA A 1 162 ? 11.099 -4.258 2.958 1.00 90.25 162 ALA A O 1
ATOM 1295 N N . LEU A 1 163 ? 11.837 -3.873 0.869 1.00 92.06 163 LEU A N 1
ATOM 1296 C CA . LEU A 1 163 ? 10.733 -2.993 0.500 1.00 92.06 163 LEU A CA 1
ATOM 1297 C C . LEU A 1 163 ? 9.381 -3.718 0.512 1.00 92.06 163 LEU A C 1
ATOM 1299 O O . LEU A 1 163 ? 8.415 -3.208 1.071 1.00 92.06 163 LEU A O 1
ATOM 1303 N N . TYR A 1 164 ? 9.317 -4.930 -0.043 1.00 92.75 164 TYR A N 1
ATOM 1304 C CA . TYR A 1 164 ? 8.097 -5.738 -0.021 1.00 92.75 164 TYR A CA 1
ATOM 1305 C C . TYR A 1 164 ? 7.697 -6.088 1.416 1.00 92.75 164 TYR A C 1
ATOM 1307 O O . TYR A 1 164 ? 6.544 -5.913 1.805 1.00 92.75 164 TYR A O 1
ATOM 1315 N N . GLN A 1 165 ? 8.665 -6.488 2.246 1.00 92.31 165 GLN A N 1
ATOM 1316 C CA . GLN A 1 165 ? 8.415 -6.748 3.666 1.00 92.31 165 GLN A CA 1
ATOM 1317 C C . GLN A 1 165 ? 7.880 -5.503 4.393 1.00 92.31 165 GLN A C 1
ATOM 1319 O O . GLN A 1 165 ? 6.999 -5.610 5.248 1.00 92.31 165 GLN A O 1
ATOM 1324 N N . TRP A 1 166 ? 8.387 -4.315 4.055 1.00 95.25 166 TRP A N 1
ATOM 1325 C CA . TRP A 1 166 ? 7.879 -3.055 4.592 1.00 95.25 166 TRP A CA 1
ATOM 1326 C C . TRP A 1 166 ? 6.441 -2.772 4.137 1.00 95.25 166 TRP A C 1
ATOM 1328 O O . TRP A 1 166 ? 5.610 -2.424 4.974 1.00 95.25 166 TRP A O 1
ATOM 1338 N N . LEU A 1 167 ? 6.102 -3.019 2.867 1.00 96.31 167 LEU A N 1
ATOM 1339 C CA . LEU A 1 167 ? 4.725 -2.900 2.367 1.00 96.31 167 LEU A CA 1
ATOM 1340 C C . LEU A 1 167 ? 3.766 -3.855 3.095 1.00 96.31 167 LEU A C 1
ATOM 1342 O O . LEU A 1 167 ? 2.652 -3.462 3.437 1.00 96.31 167 LEU A O 1
ATOM 1346 N N . VAL A 1 168 ? 4.203 -5.082 3.408 1.00 93.75 168 VAL A N 1
ATOM 1347 C CA . VAL A 1 168 ? 3.407 -6.039 4.204 1.00 93.75 168 VAL A CA 1
ATOM 1348 C C . VAL A 1 168 ? 3.153 -5.492 5.605 1.00 93.75 168 VAL A C 1
ATOM 1350 O O . VAL A 1 168 ? 2.021 -5.531 6.093 1.00 93.75 168 VAL A O 1
ATOM 1353 N N . LYS A 1 169 ? 4.185 -4.932 6.249 1.00 94.50 169 LYS A N 1
ATOM 1354 C CA . LYS A 1 169 ? 4.048 -4.291 7.564 1.00 94.50 169 LYS A CA 1
ATOM 1355 C C . LYS A 1 169 ? 3.095 -3.097 7.511 1.00 94.50 169 LYS A C 1
ATOM 1357 O O . LYS A 1 169 ? 2.225 -2.999 8.375 1.00 94.50 169 LYS A O 1
ATOM 1362 N N . LEU A 1 170 ? 3.213 -2.242 6.494 1.00 95.31 170 LEU A N 1
ATOM 1363 C CA . LEU A 1 170 ? 2.325 -1.098 6.288 1.00 95.31 170 LEU A CA 1
ATOM 1364 C C . LEU A 1 170 ? 0.868 -1.551 6.121 1.00 95.31 170 LEU A C 1
ATOM 1366 O O . LEU A 1 170 ? -0.004 -1.062 6.838 1.00 95.31 170 LEU A O 1
ATOM 1370 N N . LYS A 1 171 ? 0.605 -2.537 5.253 1.00 95.75 171 LYS A N 1
ATOM 1371 C CA . LYS A 1 171 ? -0.735 -3.114 5.068 1.00 95.75 171 LYS A CA 1
ATOM 1372 C C . LYS A 1 171 ? -1.309 -3.639 6.383 1.00 95.75 171 LYS A C 1
ATOM 1374 O O . LYS A 1 171 ? -2.455 -3.351 6.712 1.00 95.75 171 LYS A O 1
ATOM 1379 N N . ASN A 1 172 ? -0.521 -4.393 7.150 1.00 93.56 172 ASN A N 1
ATOM 1380 C CA . ASN A 1 172 ? -0.980 -4.964 8.416 1.00 93.56 172 ASN A CA 1
ATOM 1381 C C . ASN A 1 172 ? -1.260 -3.886 9.474 1.00 93.56 172 ASN A C 1
ATOM 1383 O O . ASN A 1 172 ? -2.208 -4.028 10.242 1.00 93.56 172 ASN A O 1
ATOM 1387 N N . ALA A 1 173 ? -0.488 -2.795 9.493 1.00 93.75 173 ALA A N 1
ATOM 1388 C CA . ALA A 1 173 ? -0.755 -1.653 10.364 1.00 93.75 173 ALA A CA 1
ATOM 1389 C C . ALA A 1 173 ? -2.066 -0.939 9.987 1.00 93.75 173 ALA A C 1
ATOM 1391 O O . ALA A 1 173 ? -2.875 -0.639 10.866 1.00 93.75 173 ALA A O 1
ATOM 1392 N N . ILE A 1 174 ? -2.315 -0.725 8.688 1.00 94.81 174 ILE A N 1
ATOM 1393 C CA . ILE A 1 174 ? -3.579 -0.147 8.198 1.00 94.81 174 ILE A CA 1
ATOM 1394 C C . ILE A 1 174 ? -4.751 -1.065 8.542 1.00 94.81 174 ILE A C 1
ATOM 1396 O O . ILE A 1 174 ? -5.777 -0.589 9.021 1.00 94.81 174 ILE A O 1
ATOM 1400 N N . LEU A 1 175 ? -4.598 -2.377 8.348 1.00 93.25 175 LEU A N 1
ATOM 1401 C CA . LEU A 1 175 ? -5.632 -3.359 8.665 1.00 93.25 175 LEU A CA 1
ATOM 1402 C C . LEU A 1 175 ? -5.984 -3.351 10.158 1.00 93.25 175 LEU A C 1
ATOM 1404 O O . LEU A 1 175 ? -7.167 -3.330 10.491 1.00 93.25 175 LEU A O 1
ATOM 1408 N N . ALA A 1 176 ? -4.988 -3.318 11.046 1.00 92.69 176 ALA A N 1
ATOM 1409 C CA . ALA A 1 176 ? -5.215 -3.247 12.490 1.00 92.69 176 ALA A CA 1
ATOM 1410 C C . ALA A 1 176 ? -5.946 -1.950 12.888 1.00 92.69 176 ALA A C 1
ATOM 1412 O O . ALA A 1 176 ? -6.922 -1.990 13.636 1.00 92.69 176 ALA A O 1
ATOM 1413 N N . LYS A 1 177 ? -5.539 -0.801 12.324 1.00 93.19 177 LYS A N 1
ATOM 1414 C CA . LYS A 1 177 ? -6.223 0.490 12.522 1.00 93.19 177 LYS A CA 1
ATOM 1415 C C . LYS A 1 177 ? -7.671 0.451 12.022 1.00 93.19 177 LYS A C 1
ATOM 1417 O O . LYS A 1 177 ? -8.574 0.866 12.737 1.00 93.19 177 LYS A O 1
ATOM 1422 N N . SER A 1 178 ? -7.889 -0.077 10.820 1.00 92.38 178 SER A N 1
ATOM 1423 C CA . SER A 1 178 ? -9.219 -0.194 10.205 1.00 92.38 178 SER A CA 1
ATOM 1424 C C . SER A 1 178 ? -10.124 -1.116 11.016 1.00 92.38 178 SER A C 1
ATOM 1426 O O . SER A 1 178 ? -11.297 -0.831 11.201 1.00 92.38 178 SER A O 1
ATOM 1428 N N . SER A 1 179 ? -9.571 -2.206 11.542 1.00 91.44 179 SER A N 1
ATOM 1429 C CA . SER A 1 179 ? -10.326 -3.182 12.329 1.00 91.44 179 SER A CA 1
ATOM 1430 C C . SER A 1 179 ? -10.749 -2.648 13.683 1.00 91.44 179 SER A C 1
ATOM 1432 O O . SER A 1 179 ? -11.821 -3.001 14.157 1.00 91.44 179 SER A O 1
ATOM 1434 N N . LEU A 1 180 ? -9.936 -1.767 14.274 1.00 92.31 180 LEU A N 1
ATOM 1435 C CA . LEU A 1 180 ? -10.362 -0.964 15.407 1.00 92.31 180 LEU A CA 1
ATOM 1436 C C . LEU A 1 180 ? -11.494 -0.029 14.969 1.00 92.31 180 LEU A C 1
ATOM 1438 O O . LEU A 1 180 ? -12.626 -0.222 15.383 1.00 92.31 180 LEU A O 1
ATOM 1442 N N . VAL A 1 181 ? -11.214 0.929 14.079 1.00 92.25 181 VAL A N 1
ATOM 1443 C CA . VAL A 1 181 ? -12.155 1.994 13.670 1.00 92.25 181 VAL A CA 1
ATOM 1444 C C . VAL A 1 181 ? -13.505 1.454 13.177 1.00 92.25 181 VAL A C 1
ATOM 1446 O O . VAL A 1 181 ? -14.537 2.073 13.402 1.00 92.25 181 VAL A O 1
ATOM 1449 N N . PHE A 1 182 ? -13.526 0.293 12.532 1.00 91.62 182 PHE A N 1
ATOM 1450 C CA . PHE A 1 182 ? -14.742 -0.311 11.992 1.00 91.62 182 PHE A CA 1
ATOM 1451 C C . PHE A 1 182 ? -15.183 -1.564 12.756 1.00 91.62 182 PHE A C 1
ATOM 1453 O O . PHE A 1 182 ? -15.930 -2.370 12.209 1.00 91.62 182 PHE A O 1
ATOM 1460 N N . HIS A 1 183 ? -14.747 -1.746 14.008 1.00 90.19 183 HIS A N 1
ATOM 1461 C CA . HIS A 1 183 ? -15.054 -2.947 14.792 1.00 90.19 183 HIS A CA 1
ATOM 1462 C C . HIS A 1 183 ? -16.561 -3.219 14.890 1.00 90.19 183 HIS A C 1
ATOM 1464 O O . HIS A 1 183 ? -16.992 -4.347 14.663 1.00 90.19 183 HIS A O 1
ATOM 1470 N N . VAL 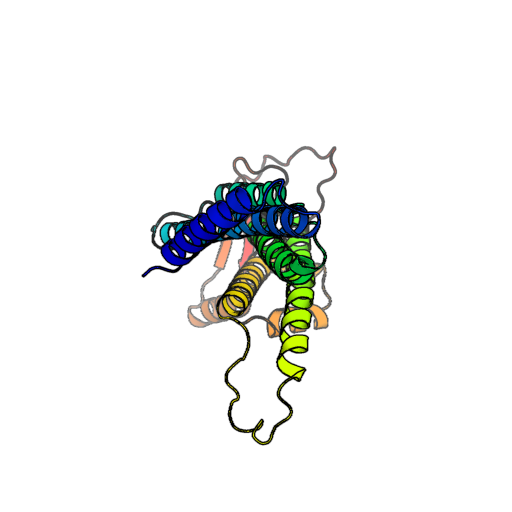A 1 184 ? -17.359 -2.186 15.187 1.00 88.25 184 VAL A N 1
ATOM 1471 C CA . VAL A 1 184 ? -18.825 -2.291 15.298 1.00 88.25 184 VAL A CA 1
ATOM 1472 C C . VAL A 1 184 ? -19.446 -2.717 13.966 1.00 88.25 184 VAL A C 1
ATOM 1474 O O . VAL A 1 184 ? -20.269 -3.624 13.919 1.00 88.25 184 VAL A O 1
ATOM 1477 N N . THR A 1 185 ? -19.015 -2.111 12.860 1.00 88.81 185 THR A N 1
ATOM 1478 C CA . THR A 1 185 ? -19.492 -2.473 11.519 1.00 88.81 185 THR A CA 1
ATOM 1479 C C . THR A 1 185 ? -19.134 -3.913 11.170 1.00 88.81 185 THR A C 1
ATOM 1481 O O . THR A 1 185 ? -19.973 -4.673 10.692 1.00 88.81 185 THR A O 1
ATOM 1484 N N . LEU A 1 186 ? -17.888 -4.307 11.439 1.00 87.75 186 LEU A N 1
ATOM 1485 C CA . LEU A 1 186 ? -17.396 -5.652 11.173 1.00 87.75 186 LEU A CA 1
ATOM 1486 C C . LEU A 1 186 ? -18.132 -6.697 12.018 1.00 87.75 186 LEU A C 1
ATOM 1488 O O . LEU A 1 186 ? -18.424 -7.771 11.505 1.00 87.75 186 LEU A O 1
ATOM 1492 N N . SER A 1 187 ? -18.462 -6.410 13.282 1.00 86.25 187 SER A N 1
ATOM 1493 C CA . SER A 1 187 ? -19.162 -7.367 14.155 1.00 86.25 187 SER A CA 1
ATOM 1494 C C . SER A 1 187 ? -20.618 -7.575 13.762 1.00 86.25 187 SER A C 1
ATOM 1496 O O . SER A 1 187 ? -21.162 -8.649 13.998 1.00 86.25 187 SER A O 1
ATOM 1498 N N . GLN A 1 188 ? -21.231 -6.572 13.133 1.00 86.94 188 GLN A N 1
ATOM 1499 C CA . GLN A 1 188 ? -22.589 -6.657 12.604 1.00 86.94 188 GLN A CA 1
ATOM 1500 C C . GLN A 1 188 ? -22.653 -7.360 11.241 1.00 86.94 188 GLN A C 1
ATOM 1502 O O . GLN A 1 188 ? -23.667 -7.975 10.926 1.00 86.94 188 GLN A O 1
ATOM 1507 N N . GLN A 1 189 ? -21.599 -7.255 10.425 1.00 85.88 189 GLN A N 1
ATOM 1508 C CA . GLN A 1 189 ? -21.605 -7.730 9.035 1.00 85.88 189 GLN A CA 1
ATOM 1509 C C . GLN A 1 189 ? -20.838 -9.039 8.803 1.00 85.88 189 GLN A C 1
ATOM 1511 O O . GLN A 1 189 ? -21.046 -9.679 7.775 1.00 85.88 189 GLN A O 1
ATOM 1516 N N . ALA A 1 190 ? -19.958 -9.448 9.719 1.00 84.31 190 ALA A N 1
ATOM 1517 C CA . ALA A 1 190 ? -19.211 -10.700 9.628 1.00 84.31 190 ALA A CA 1
ATOM 1518 C C . ALA A 1 190 ? -19.759 -11.746 10.604 1.00 84.31 190 ALA A C 1
ATOM 1520 O O . ALA A 1 190 ? -20.175 -11.430 11.719 1.00 84.31 190 ALA A O 1
ATOM 1521 N N . SER A 1 191 ? -19.689 -13.022 10.228 1.00 83.69 191 SER A N 1
ATOM 1522 C CA . SER A 1 191 ? -19.949 -14.105 11.176 1.00 83.69 191 SER A CA 1
ATOM 1523 C C . SER A 1 191 ? -18.895 -14.117 12.299 1.00 83.69 191 SER A C 1
ATOM 1525 O O . SER A 1 191 ? -17.747 -13.703 12.091 1.00 83.69 191 SER A O 1
ATOM 1527 N N . PRO A 1 192 ? -19.206 -14.673 13.487 1.00 79.06 192 PRO A N 1
ATOM 1528 C CA . PRO A 1 192 ? -18.231 -14.781 14.577 1.00 79.06 192 PRO A CA 1
ATOM 1529 C C . PRO A 1 192 ? -16.944 -15.526 14.179 1.00 79.06 192 PRO A C 1
ATOM 1531 O O . PRO A 1 192 ? -15.852 -15.203 14.650 1.00 79.06 192 PRO A O 1
ATOM 1534 N N . GLY A 1 193 ? -17.058 -16.518 13.287 1.00 81.06 193 GLY A N 1
ATOM 1535 C CA . GLY A 1 193 ? -15.917 -17.264 12.755 1.00 81.06 193 GLY A CA 1
ATOM 1536 C C . GLY A 1 193 ? -15.026 -16.420 11.842 1.00 81.06 193 GLY A C 1
ATOM 1537 O O . GLY A 1 193 ? -13.800 -16.476 11.962 1.00 81.06 193 GLY A O 1
ATOM 1538 N N . GLU A 1 194 ? -15.628 -15.607 10.974 1.00 81.44 194 GLU A N 1
ATOM 1539 C CA . GLU A 1 194 ? -14.910 -14.668 10.108 1.00 81.44 194 GLU A CA 1
ATOM 1540 C C . GLU A 1 194 ? -14.237 -13.572 10.922 1.00 81.44 194 GLU A C 1
ATOM 1542 O O . GLU A 1 194 ? -13.046 -13.332 10.734 1.00 81.44 194 GLU A O 1
ATOM 1547 N N . MET A 1 195 ? -14.948 -12.981 11.884 1.00 79.94 195 MET A N 1
ATOM 1548 C CA . MET A 1 195 ? -14.386 -11.972 12.778 1.00 79.94 195 MET A CA 1
ATOM 1549 C C . MET A 1 195 ? -13.158 -12.518 13.515 1.00 79.94 195 MET A C 1
ATOM 1551 O O . MET A 1 195 ? -12.087 -11.911 13.480 1.00 79.94 195 MET A O 1
ATOM 1555 N N . ARG A 1 196 ? -13.259 -13.719 14.103 1.00 79.38 196 ARG A N 1
ATOM 1556 C CA . ARG A 1 196 ? -12.124 -14.370 14.777 1.00 79.38 196 ARG A CA 1
ATOM 1557 C C . ARG A 1 196 ? -10.948 -14.606 13.829 1.00 79.38 196 ARG A C 1
ATOM 1559 O O . ARG A 1 196 ? -9.803 -14.383 14.211 1.00 79.38 196 ARG A O 1
ATOM 1566 N N . ASN A 1 197 ? -11.214 -15.036 12.596 1.00 80.00 197 ASN A N 1
ATOM 1567 C CA . ASN A 1 197 ? -10.184 -15.241 11.578 1.00 80.00 197 ASN A CA 1
ATOM 1568 C C . ASN A 1 197 ? -9.492 -13.919 11.201 1.00 80.00 197 ASN A C 1
ATOM 1570 O O . ASN A 1 197 ? -8.263 -13.870 11.135 1.00 80.00 197 ASN A O 1
ATOM 1574 N N . VAL A 1 198 ? -10.256 -12.838 11.011 1.00 75.94 198 VAL A N 1
ATOM 1575 C CA . VAL A 1 198 ? -9.719 -11.502 10.710 1.00 75.94 198 VAL A CA 1
ATOM 1576 C C . VAL A 1 198 ? -8.859 -11.002 11.868 1.00 75.94 198 VAL A C 1
ATOM 1578 O O . VAL A 1 198 ? -7.723 -10.612 11.614 1.00 75.94 198 VAL A O 1
ATOM 1581 N N . MET A 1 199 ? -9.339 -11.078 13.115 1.00 80.31 199 MET A N 1
ATOM 1582 C CA . MET A 1 199 ? -8.575 -10.653 14.298 1.00 80.31 199 MET A CA 1
ATOM 1583 C C . MET A 1 199 ? -7.308 -11.499 14.500 1.00 80.31 199 MET A C 1
ATOM 1585 O O . MET A 1 199 ? -6.238 -10.952 14.745 1.00 80.31 199 MET A O 1
ATOM 1589 N N . SER A 1 200 ? -7.376 -12.824 14.310 1.00 78.50 200 SER A N 1
ATOM 1590 C CA . SER A 1 200 ? -6.219 -13.720 14.504 1.00 78.50 200 SER A CA 1
ATOM 1591 C C . SER A 1 200 ? -5.060 -13.479 13.533 1.00 78.50 200 SER A C 1
ATOM 1593 O O . SER A 1 200 ? -3.923 -13.847 13.817 1.00 78.50 200 SER A O 1
ATOM 1595 N N . LYS A 1 201 ? -5.338 -12.860 12.380 1.00 75.62 201 LYS A N 1
ATOM 1596 C CA . LYS A 1 201 ? -4.330 -12.518 11.368 1.00 75.62 201 LYS A CA 1
ATOM 1597 C C . LYS A 1 201 ? -3.656 -11.175 11.644 1.00 75.62 201 LYS A C 1
ATOM 1599 O O . LYS A 1 201 ? -2.767 -10.776 10.891 1.00 75.62 201 LYS A O 1
ATOM 1604 N N . GLN A 1 202 ? -4.086 -10.453 12.677 1.00 79.56 202 GLN A N 1
ATOM 1605 C CA . GLN A 1 202 ? -3.540 -9.147 13.012 1.00 79.56 202 GLN A CA 1
ATOM 1606 C C . GLN A 1 202 ? -2.369 -9.290 13.962 1.00 79.56 202 GLN A C 1
ATOM 1608 O O . GLN A 1 202 ? -2.433 -9.974 14.976 1.00 79.56 202 GLN A O 1
ATOM 1613 N N . ASN A 1 203 ? -1.304 -8.555 13.663 1.00 74.81 203 ASN A N 1
ATOM 1614 C CA . ASN A 1 203 ? -0.161 -8.457 14.565 1.00 74.81 203 ASN A CA 1
ATOM 1615 C C . ASN A 1 203 ? -0.513 -7.702 15.861 1.00 74.81 203 ASN A C 1
ATOM 1617 O O . ASN A 1 203 ? 0.195 -7.822 16.858 1.00 74.81 203 ASN A O 1
ATOM 1621 N N . LEU A 1 204 ? -1.566 -6.878 15.833 1.00 82.75 204 LEU A N 1
ATOM 1622 C CA . LEU A 1 204 ? -1.996 -6.015 16.928 1.00 82.75 204 LEU A CA 1
ATOM 1623 C C . LEU A 1 204 ? -3.524 -6.005 17.007 1.00 82.75 204 LEU A C 1
ATOM 1625 O O . LEU A 1 204 ? -4.175 -5.360 16.191 1.00 82.75 204 LEU A O 1
ATOM 1629 N N . ASP A 1 205 ? -4.071 -6.672 18.020 1.00 87.75 205 ASP A N 1
ATOM 1630 C CA . ASP A 1 205 ? -5.491 -6.597 18.365 1.00 87.75 205 ASP A CA 1
ATOM 1631 C C . ASP A 1 205 ? -5.725 -5.422 19.332 1.00 87.75 205 ASP A C 1
ATOM 1633 O O . ASP A 1 205 ? -5.484 -5.511 20.542 1.00 87.75 205 ASP A O 1
ATOM 1637 N N . TYR A 1 206 ? -6.126 -4.273 18.782 1.00 90.88 206 TYR A N 1
ATOM 1638 C CA . TYR A 1 206 ? -6.410 -3.076 19.578 1.00 90.88 206 TYR A CA 1
ATOM 1639 C C . TYR A 1 206 ? -7.662 -3.225 20.444 1.00 90.88 206 TYR A C 1
ATOM 1641 O O . TYR A 1 206 ? -7.697 -2.681 21.545 1.00 90.88 206 TYR A O 1
ATOM 1649 N N . VAL A 1 207 ? -8.659 -3.976 19.978 1.00 89.44 207 VAL A N 1
ATOM 1650 C CA . VAL A 1 207 ? -9.923 -4.196 20.691 1.00 89.44 207 VAL A CA 1
ATOM 1651 C C . VAL A 1 207 ? -9.649 -4.964 21.976 1.00 89.44 207 VAL A C 1
ATOM 1653 O O . VAL A 1 207 ? -9.997 -4.501 23.063 1.00 89.44 207 VAL A O 1
ATOM 1656 N N . HIS A 1 208 ? -8.906 -6.067 21.875 1.00 89.56 208 HIS A N 1
ATOM 1657 C CA . HIS A 1 208 ? -8.479 -6.836 23.037 1.00 89.56 208 HIS A CA 1
ATOM 1658 C C . HIS A 1 208 ? -7.637 -5.996 24.007 1.00 89.56 208 HIS A C 1
ATOM 1660 O O . HIS A 1 208 ? -7.828 -6.070 25.222 1.00 89.56 208 HIS A O 1
ATOM 1666 N N . LYS A 1 209 ? -6.725 -5.156 23.493 1.00 92.56 209 LYS A N 1
ATOM 1667 C CA . LYS A 1 209 ? -5.912 -4.261 24.333 1.00 92.56 209 LYS A CA 1
ATOM 1668 C C . LYS A 1 209 ? -6.753 -3.238 25.092 1.00 92.56 209 LYS A C 1
ATOM 1670 O O . LYS A 1 209 ? -6.482 -3.018 26.270 1.00 92.56 209 LYS A O 1
ATOM 1675 N N . ILE A 1 210 ? -7.758 -2.638 24.455 1.00 93.12 210 ILE A N 1
ATOM 1676 C CA . ILE A 1 210 ? -8.654 -1.675 25.109 1.00 93.12 210 ILE A CA 1
ATOM 1677 C C . ILE A 1 210 ? -9.497 -2.376 26.178 1.00 93.12 210 ILE A C 1
ATOM 1679 O O . ILE A 1 210 ? -9.565 -1.893 27.303 1.00 93.12 210 ILE A O 1
ATOM 1683 N N . GLN A 1 211 ? -10.048 -3.556 25.885 1.00 91.56 211 GLN A N 1
ATOM 1684 C CA . GLN A 1 211 ? -10.796 -4.351 26.867 1.00 91.56 211 GLN A CA 1
ATOM 1685 C C . GLN A 1 211 ? -9.927 -4.795 28.054 1.00 91.56 211 GLN A C 1
ATOM 1687 O O . GLN A 1 211 ? -10.377 -4.817 29.201 1.00 91.56 211 GLN A O 1
ATOM 1692 N N . ALA A 1 212 ? -8.673 -5.180 27.805 1.00 93.06 212 ALA A N 1
ATOM 1693 C CA . ALA A 1 212 ? -7.724 -5.518 28.862 1.00 93.06 212 ALA A CA 1
ATOM 1694 C C . ALA A 1 212 ? -7.363 -4.288 29.708 1.00 93.06 212 ALA A C 1
ATOM 1696 O O . ALA A 1 212 ? -7.315 -4.389 30.931 1.00 93.06 212 ALA A O 1
ATOM 1697 N N . PHE A 1 213 ? -7.153 -3.131 29.073 1.00 94.31 213 PHE A N 1
ATOM 1698 C CA . PHE A 1 213 ? -6.916 -1.860 29.756 1.00 94.31 213 PHE A CA 1
ATOM 1699 C C . PHE A 1 213 ? -8.104 -1.468 30.640 1.00 94.31 213 PHE A C 1
ATOM 1701 O O . PHE A 1 213 ? -7.910 -1.202 31.823 1.00 94.31 213 PHE A O 1
ATOM 1708 N N . GLN A 1 214 ? -9.319 -1.499 30.089 1.00 94.00 214 GLN A N 1
ATOM 1709 C CA . GLN A 1 214 ? -10.546 -1.161 30.803 1.00 94.00 214 GLN A CA 1
ATOM 1710 C C . GLN A 1 214 ? -10.696 -2.015 32.066 1.00 94.00 214 GLN A C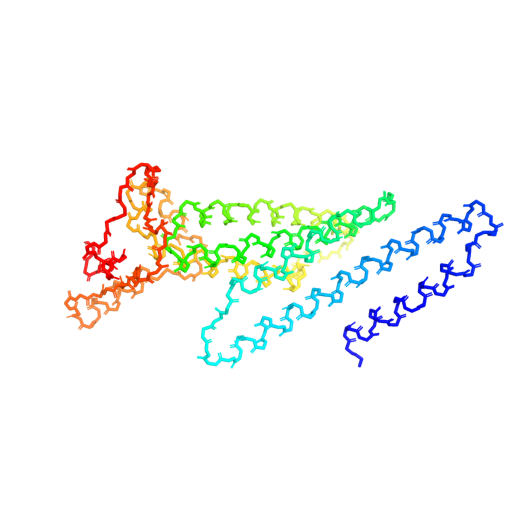 1
ATOM 1712 O O . GLN A 1 214 ? -10.851 -1.471 33.153 1.00 94.00 214 GLN A O 1
ATOM 1717 N N . ARG A 1 215 ? -10.566 -3.345 31.935 1.00 93.50 215 ARG A N 1
ATOM 1718 C CA . ARG A 1 215 ? -10.658 -4.280 33.069 1.00 93.50 215 ARG A CA 1
ATOM 1719 C C . ARG A 1 215 ? -9.542 -4.094 34.090 1.00 93.50 215 ARG A C 1
ATOM 1721 O O . ARG A 1 215 ? -9.785 -4.220 35.282 1.00 93.50 215 ARG A O 1
ATOM 1728 N N . LYS A 1 216 ? -8.314 -3.821 33.637 1.00 96.38 216 LYS A N 1
ATOM 1729 C CA . LYS A 1 216 ? -7.155 -3.647 34.525 1.00 96.38 216 LYS A CA 1
ATOM 1730 C C . LYS A 1 216 ? -7.294 -2.421 35.430 1.00 96.38 216 LYS A C 1
ATOM 1732 O O . LYS A 1 216 ? -6.787 -2.449 36.546 1.00 96.38 216 LYS A O 1
ATOM 1737 N N . TRP A 1 217 ? -7.921 -1.361 34.931 1.00 95.19 217 TRP A N 1
ATOM 1738 C CA . TRP A 1 217 ? -8.001 -0.069 35.616 1.00 95.19 217 TRP A CA 1
ATOM 1739 C C . TRP A 1 217 ? -9.409 0.301 36.080 1.00 95.19 217 TRP A C 1
ATOM 1741 O O . TRP A 1 217 ? -9.601 1.425 36.531 1.00 95.19 217 TRP A O 1
ATOM 1751 N N . ASP A 1 218 ? -10.372 -0.615 35.951 1.00 93.12 218 ASP A N 1
ATOM 1752 C CA . ASP A 1 218 ? -11.790 -0.389 36.256 1.00 93.12 218 ASP A CA 1
ATOM 1753 C C . ASP A 1 218 ? -12.341 0.897 35.608 1.00 93.12 218 ASP A C 1
ATOM 1755 O O . ASP A 1 218 ? -13.072 1.689 36.200 1.00 93.12 218 ASP A O 1
ATOM 1759 N N . ALA A 1 219 ? -11.918 1.155 34.365 1.00 93.19 219 ALA A N 1
ATOM 1760 C CA . ALA A 1 219 ? -12.355 2.339 33.641 1.00 93.19 219 ALA A CA 1
ATOM 1761 C C . ALA A 1 219 ? -13.838 2.196 33.270 1.00 93.19 219 ALA A C 1
ATOM 1763 O O . ALA A 1 219 ? -14.222 1.223 32.615 1.00 93.19 219 ALA A O 1
ATOM 1764 N N . LEU A 1 220 ? -14.650 3.202 33.623 1.00 92.69 220 LEU A N 1
ATOM 1765 C CA . LEU A 1 220 ? -16.087 3.218 33.323 1.00 92.69 220 LEU A CA 1
ATOM 1766 C C . LEU A 1 220 ? -16.355 3.064 31.823 1.00 92.69 220 LEU A C 1
ATOM 1768 O O . LEU A 1 220 ? -17.217 2.286 31.421 1.00 92.69 220 LEU A O 1
ATOM 1772 N N . MET A 1 221 ? -15.614 3.813 31.002 1.00 92.00 221 MET A N 1
ATOM 1773 C CA . MET A 1 221 ? -15.774 3.789 29.557 1.00 92.00 221 MET A CA 1
ATOM 1774 C C . MET A 1 221 ? -14.478 4.173 28.836 1.00 92.00 221 MET A C 1
ATOM 1776 O O . MET A 1 221 ? -13.737 5.045 29.293 1.00 92.00 221 MET A O 1
ATOM 1780 N N . VAL A 1 222 ? -14.230 3.564 27.677 1.00 92.50 222 VAL A N 1
ATOM 1781 C CA . VAL A 1 222 ? -13.217 4.013 26.711 1.00 92.50 222 VAL A CA 1
ATOM 1782 C C . VAL A 1 222 ? -13.909 4.280 25.381 1.00 92.50 222 VAL A C 1
ATOM 1784 O O . VAL A 1 222 ? -14.531 3.379 24.826 1.00 92.50 222 VAL A O 1
ATOM 1787 N N . VAL A 1 223 ? -13.794 5.504 24.863 1.00 92.25 223 VAL A N 1
ATOM 1788 C CA . VAL A 1 223 ? -14.436 5.917 23.606 1.00 92.25 223 VAL A CA 1
ATOM 1789 C C . VAL A 1 223 ? -13.435 6.393 22.573 1.00 92.25 223 VAL A C 1
ATOM 1791 O O . VAL A 1 223 ? -12.436 7.034 22.895 1.00 92.25 223 VAL A O 1
ATOM 1794 N N . ILE A 1 224 ? -13.752 6.115 21.313 1.00 91.75 224 ILE A N 1
ATOM 1795 C CA . ILE A 1 224 ? -13.109 6.733 20.158 1.00 91.75 224 ILE A CA 1
ATOM 1796 C C . ILE A 1 224 ? -14.158 7.608 19.485 1.00 91.75 224 ILE A C 1
ATOM 1798 O O . ILE A 1 224 ? -15.205 7.117 19.064 1.00 91.75 224 ILE A O 1
ATOM 1802 N N . MET A 1 225 ? -13.871 8.904 19.395 1.00 90.94 225 MET A N 1
ATOM 1803 C CA . MET A 1 225 ? -14.738 9.880 18.745 1.00 90.94 225 MET A CA 1
ATOM 1804 C C . MET A 1 225 ? -14.164 10.266 17.384 1.00 90.94 225 MET A C 1
ATOM 1806 O O . MET A 1 225 ? -12.957 10.466 17.244 1.00 90.94 225 MET A O 1
ATOM 1810 N N . PHE A 1 226 ? -15.039 10.381 16.395 1.00 90.06 226 PHE A N 1
ATOM 1811 C CA . PHE A 1 226 ? -14.755 10.931 15.081 1.00 90.06 226 PHE A CA 1
ATOM 1812 C C . PHE A 1 226 ? -15.314 12.344 15.005 1.00 90.06 226 PHE A C 1
ATOM 1814 O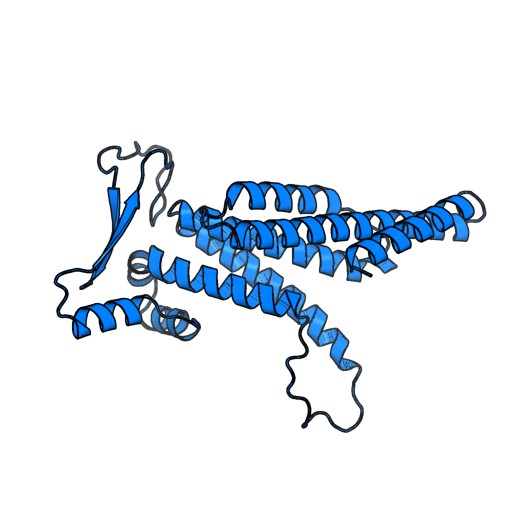 O . PHE A 1 226 ? -16.484 12.582 15.301 1.00 90.06 226 PHE A O 1
ATOM 1821 N N . ASP A 1 227 ? -14.459 13.272 14.609 1.00 88.81 227 ASP A N 1
ATOM 1822 C CA . ASP A 1 227 ? -14.844 14.640 14.313 1.00 88.81 227 ASP A CA 1
ATOM 1823 C C . ASP A 1 227 ? -15.349 14.709 12.870 1.00 88.81 227 ASP A C 1
ATOM 1825 O O . ASP A 1 227 ? -14.570 14.582 11.928 1.00 88.81 227 ASP A O 1
ATOM 1829 N N . ALA A 1 228 ? -16.659 14.875 12.706 1.00 83.69 228 ALA A N 1
ATOM 1830 C CA . ALA A 1 228 ? -17.327 14.904 11.409 1.00 83.69 228 ALA A CA 1
ATOM 1831 C C . ALA A 1 228 ? -17.353 16.309 10.779 1.00 83.69 228 ALA A C 1
ATOM 1833 O O . ALA A 1 228 ? -17.978 16.514 9.737 1.00 83.69 228 ALA A O 1
ATOM 1834 N N . ARG A 1 229 ? -16.705 17.308 11.395 1.00 81.50 229 ARG A N 1
ATOM 1835 C CA . ARG A 1 229 ? -16.677 18.677 10.863 1.00 81.50 229 ARG A CA 1
ATOM 1836 C C . ARG A 1 229 ? -15.968 18.720 9.511 1.00 81.50 229 ARG A C 1
ATOM 1838 O O . ARG A 1 229 ? -14.781 18.434 9.416 1.00 81.50 229 ARG A O 1
ATOM 1845 N N . GLY A 1 230 ? -16.701 19.135 8.477 1.00 73.00 230 GLY A N 1
ATOM 1846 C CA . GLY A 1 230 ? -16.185 19.208 7.106 1.00 73.00 230 GLY A CA 1
ATOM 1847 C C . GLY A 1 230 ? -15.986 17.844 6.439 1.00 73.00 230 GLY A C 1
ATOM 1848 O O . GLY A 1 230 ? -15.347 17.780 5.393 1.00 73.00 230 GLY A O 1
ATOM 1849 N N . ALA A 1 231 ? -16.504 16.770 7.042 1.00 73.31 231 ALA A N 1
ATOM 1850 C CA . ALA A 1 231 ? -16.438 15.431 6.486 1.00 73.31 231 ALA A CA 1
ATOM 1851 C C . ALA A 1 231 ? -17.716 15.134 5.686 1.00 73.31 231 ALA A C 1
ATOM 1853 O O . ALA A 1 231 ? -18.801 14.993 6.253 1.00 73.31 231 ALA A O 1
ATOM 1854 N N . ASP A 1 232 ? -17.576 15.036 4.365 1.00 69.94 232 ASP A N 1
ATOM 1855 C CA . ASP A 1 232 ? -18.660 14.633 3.471 1.00 69.94 232 ASP A CA 1
ATOM 1856 C C . ASP A 1 232 ? -18.677 13.104 3.319 1.00 69.94 232 ASP A C 1
ATOM 1858 O O . ASP A 1 232 ? -17.635 12.477 3.092 1.00 69.94 232 ASP A O 1
ATOM 1862 N N . ASP A 1 233 ? -19.868 12.505 3.410 1.00 71.81 233 ASP A N 1
ATOM 1863 C CA . ASP A 1 233 ? -20.093 11.064 3.204 1.00 71.81 233 ASP A CA 1
ATOM 1864 C C . ASP A 1 233 ? -19.257 10.151 4.134 1.00 71.81 233 ASP A C 1
ATOM 1866 O O . ASP A 1 233 ? -18.638 9.171 3.716 1.00 71.81 233 ASP A O 1
ATOM 1870 N N . SER A 1 234 ? -19.184 10.500 5.424 1.00 78.00 234 SER A N 1
ATOM 1871 C CA . SER A 1 234 ? -18.518 9.687 6.453 1.00 78.00 234 SER A CA 1
ATOM 1872 C C . SER A 1 234 ? -19.498 8.775 7.184 1.00 78.00 234 SER A C 1
ATOM 1874 O O . SER A 1 234 ? -20.549 9.216 7.664 1.00 78.00 234 SER A O 1
ATOM 1876 N N . GLY A 1 235 ? -19.116 7.509 7.354 1.00 76.00 235 GLY A N 1
ATOM 1877 C CA . GLY A 1 235 ? -19.904 6.542 8.098 1.00 76.00 235 GLY A CA 1
ATOM 1878 C C . GLY A 1 235 ? -19.605 5.076 7.764 1.00 76.00 235 GLY A C 1
ATOM 1879 O O . GLY A 1 235 ? -18.886 4.745 6.816 1.00 76.00 235 GLY A O 1
ATOM 1880 N N . PRO A 1 236 ? -20.194 4.160 8.549 1.00 70.56 236 PRO A N 1
ATOM 1881 C CA . PRO A 1 236 ? -19.971 2.724 8.414 1.00 70.56 236 PRO A CA 1
ATOM 1882 C C . PRO A 1 236 ? -20.728 2.072 7.245 1.00 70.56 236 PRO A C 1
ATOM 1884 O O . PRO A 1 236 ? -20.501 0.895 6.969 1.00 70.56 236 PRO A O 1
ATOM 1887 N N . GLY A 1 237 ? -21.638 2.787 6.580 1.00 69.31 237 GLY A N 1
ATOM 1888 C CA . GLY A 1 237 ? -22.565 2.218 5.600 1.00 69.31 237 GLY A CA 1
ATOM 1889 C C . GLY A 1 237 ? -22.747 3.080 4.356 1.00 69.31 237 GLY A C 1
ATOM 1890 O O . GLY A 1 237 ? -22.219 4.183 4.264 1.00 69.31 237 GLY A O 1
ATOM 1891 N N . TYR A 1 238 ? -23.509 2.549 3.399 1.00 66.56 238 TYR A N 1
ATOM 1892 C CA . TYR A 1 238 ? -23.891 3.269 2.189 1.00 66.56 238 TYR A CA 1
ATOM 1893 C C . TYR A 1 238 ? -24.871 4.394 2.534 1.00 66.56 238 TYR A C 1
ATOM 1895 O O . TYR A 1 238 ? -25.947 4.139 3.084 1.00 66.56 238 TYR A O 1
ATOM 1903 N N . MET A 1 239 ? -24.509 5.630 2.202 1.00 64.56 239 MET A N 1
ATOM 1904 C CA . MET A 1 239 ? -25.429 6.758 2.242 1.00 64.56 239 MET A CA 1
ATOM 1905 C C . MET A 1 239 ? -26.118 6.864 0.885 1.00 64.56 239 MET A C 1
ATOM 1907 O O . MET A 1 239 ? -25.468 6.944 -0.155 1.00 64.56 239 MET A O 1
ATOM 1911 N N . HIS A 1 240 ? -27.450 6.825 0.892 1.00 62.22 240 HIS A N 1
ATOM 1912 C CA . HIS A 1 240 ? -28.220 7.045 -0.326 1.00 62.22 240 HIS A CA 1
ATOM 1913 C C . HIS A 1 240 ? -27.937 8.465 -0.859 1.00 62.22 240 HIS A C 1
ATOM 1915 O O . HIS A 1 240 ? -27.959 9.389 -0.044 1.00 62.22 240 HIS A O 1
ATOM 1921 N N . PRO A 1 241 ? -27.715 8.670 -2.174 1.00 67.44 241 PRO A N 1
ATOM 1922 C CA . PRO A 1 241 ? -27.358 9.979 -2.736 1.00 67.44 241 PRO A CA 1
ATOM 1923 C C . PRO A 1 241 ? -28.352 11.100 -2.399 1.00 67.44 241 PRO A C 1
ATOM 1925 O O . PRO A 1 241 ? -27.949 12.241 -2.211 1.00 67.44 241 PRO A O 1
ATOM 1928 N N . ASP A 1 242 ? -29.637 10.756 -2.265 1.00 70.94 242 ASP A N 1
ATOM 1929 C CA . ASP A 1 242 ? -30.711 11.705 -1.930 1.00 70.94 242 ASP A CA 1
ATOM 1930 C C . ASP A 1 242 ? -30.919 11.909 -0.416 1.00 70.94 242 ASP A C 1
ATOM 1932 O O . ASP A 1 242 ? -31.842 12.608 0.001 1.00 70.94 242 ASP A O 1
ATOM 1936 N N . ARG A 1 243 ? -30.119 11.261 0.440 1.00 64.94 243 ARG A N 1
ATOM 1937 C CA . ARG A 1 243 ? -30.243 11.414 1.893 1.00 64.94 243 ARG A CA 1
ATOM 1938 C C . ARG A 1 243 ? -29.586 12.722 2.315 1.00 64.94 243 ARG A C 1
ATOM 1940 O O . ARG A 1 243 ? -28.383 12.891 2.135 1.00 64.94 243 ARG A O 1
ATOM 1947 N N . GLU A 1 244 ? -30.355 13.616 2.937 1.00 60.62 244 GLU A N 1
ATOM 1948 C CA . GLU A 1 244 ? -29.773 14.831 3.505 1.00 60.62 244 GLU A CA 1
ATOM 1949 C C . GLU A 1 244 ? -28.706 14.472 4.555 1.00 60.62 244 GLU A C 1
ATOM 1951 O O . GLU A 1 244 ? -28.936 13.593 5.399 1.00 60.62 244 GLU A O 1
ATOM 1956 N N . PRO A 1 245 ? -27.524 15.113 4.508 1.00 60.72 245 PRO A N 1
ATOM 1957 C CA . PRO A 1 245 ? -26.476 14.857 5.477 1.00 60.72 245 PRO A CA 1
ATOM 1958 C C . PRO A 1 245 ? -26.984 15.249 6.861 1.00 60.72 245 PRO A C 1
ATOM 1960 O O . PRO A 1 245 ? -27.388 16.389 7.089 1.00 60.72 245 PRO A O 1
ATOM 1963 N N . ASP A 1 246 ? -26.952 14.296 7.790 1.00 59.72 246 ASP A N 1
ATOM 1964 C CA . ASP A 1 246 ? -27.315 14.549 9.177 1.00 59.72 246 ASP A CA 1
ATOM 1965 C C . ASP A 1 246 ? -26.243 15.443 9.819 1.00 59.72 246 ASP A C 1
ATOM 1967 O O . ASP A 1 246 ? -25.173 14.983 10.238 1.00 59.72 246 ASP A O 1
ATOM 1971 N N . LYS A 1 247 ? -26.512 16.754 9.810 1.00 57.81 247 LYS A N 1
ATOM 1972 C CA . LYS A 1 247 ? -25.645 17.809 10.357 1.00 57.81 247 LYS A CA 1
ATOM 1973 C C . LYS A 1 247 ? -25.700 17.876 11.887 1.00 57.81 247 LYS A C 1
ATOM 1975 O O . LYS A 1 247 ? -25.017 18.717 12.468 1.00 57.81 247 LYS A O 1
ATOM 1980 N N . SER A 1 248 ? -26.514 17.039 12.540 1.00 56.12 248 SER A N 1
ATOM 1981 C CA . SER A 1 248 ? -26.795 17.155 13.973 1.00 56.12 248 SER A CA 1
ATOM 1982 C C . SER A 1 248 ? -25.659 16.650 14.871 1.00 56.12 248 SER A C 1
ATOM 1984 O O . SER A 1 248 ? -25.579 17.060 16.027 1.00 56.12 248 SER A O 1
ATOM 1986 N N . GLU A 1 249 ? -24.751 15.806 14.369 1.00 62.81 249 GLU A N 1
ATOM 1987 C CA . GLU A 1 249 ? -23.673 15.217 15.178 1.00 62.81 249 GLU A CA 1
ATOM 1988 C C . GLU A 1 249 ? -22.284 15.552 14.625 1.00 62.81 249 GLU A C 1
ATOM 1990 O O . GLU A 1 249 ? -21.718 14.825 13.807 1.00 62.81 249 GLU A O 1
ATOM 1995 N N . LEU A 1 250 ? -21.720 16.664 15.111 1.00 73.75 250 LEU A N 1
ATOM 1996 C CA . LEU A 1 250 ? -20.348 17.101 14.809 1.00 73.75 250 LEU A CA 1
ATOM 1997 C C . LEU A 1 250 ? -19.293 16.126 15.350 1.00 73.75 250 LEU A C 1
ATOM 1999 O O . LEU A 1 250 ? -18.203 16.031 14.796 1.00 73.75 250 LEU A O 1
ATOM 2003 N N . PHE A 1 251 ? -19.620 15.397 16.419 1.00 82.69 251 PHE A N 1
ATOM 2004 C CA . PHE A 1 251 ? -18.761 14.378 17.006 1.00 82.69 251 PHE A CA 1
ATOM 2005 C C . PHE A 1 251 ? -19.527 13.070 17.105 1.00 82.69 251 PHE A C 1
ATOM 2007 O O . PHE A 1 251 ? -20.496 12.970 17.854 1.00 82.69 251 PHE A O 1
ATOM 2014 N N . ARG A 1 252 ? -19.073 12.065 16.360 1.00 84.38 252 ARG A N 1
ATOM 2015 C CA . ARG A 1 252 ? -19.706 10.749 16.304 1.00 84.38 252 ARG A CA 1
ATOM 2016 C C . ARG A 1 252 ? -18.886 9.741 17.084 1.00 84.38 252 ARG A C 1
ATOM 2018 O O . ARG A 1 252 ? -17.658 9.736 17.025 1.00 84.38 252 ARG A O 1
ATOM 2025 N N . MET A 1 253 ? -19.559 8.870 17.817 1.00 85.38 253 MET A N 1
ATOM 2026 C CA . MET A 1 253 ? -18.896 7.789 18.531 1.00 85.38 253 MET A CA 1
ATOM 2027 C C . MET A 1 253 ? -18.608 6.643 17.561 1.00 85.38 253 MET A C 1
ATOM 2029 O O . MET A 1 253 ? -19.521 6.038 17.009 1.00 85.38 253 MET A O 1
ATOM 2033 N N . VAL A 1 254 ? -17.328 6.357 17.342 1.00 86.75 254 VAL A N 1
ATOM 2034 C CA . VAL A 1 254 ? -16.875 5.273 16.460 1.00 86.75 254 VAL A CA 1
ATOM 2035 C C . VAL A 1 254 ? -16.923 3.939 17.198 1.00 86.75 254 VAL A C 1
ATOM 2037 O O . VAL A 1 254 ? -17.350 2.928 16.647 1.00 86.75 254 VAL A O 1
ATOM 2040 N N . ILE A 1 255 ? -16.472 3.943 18.457 1.00 86.81 255 ILE A N 1
ATOM 2041 C CA . ILE A 1 255 ? -16.495 2.790 19.362 1.00 86.81 255 ILE A CA 1
ATOM 2042 C C . ILE A 1 255 ? -16.679 3.286 20.797 1.00 86.81 255 ILE A C 1
ATOM 2044 O O . ILE A 1 255 ? -16.074 4.293 21.176 1.00 86.81 255 ILE A O 1
ATOM 2048 N N . ALA A 1 256 ? -17.425 2.523 21.595 1.00 86.94 256 ALA A N 1
ATOM 2049 C CA . ALA A 1 256 ? -17.421 2.577 23.052 1.00 86.94 256 ALA A CA 1
ATOM 2050 C C . ALA A 1 256 ? -17.105 1.200 23.640 1.00 86.94 256 ALA A C 1
ATOM 2052 O O . ALA A 1 256 ? -17.576 0.185 23.137 1.00 86.94 256 ALA A O 1
ATOM 2053 N N . PHE A 1 257 ? -16.308 1.186 24.707 1.00 85.44 257 PHE A N 1
ATOM 2054 C CA . PHE A 1 257 ? -16.117 0.043 25.595 1.00 85.44 257 PHE A CA 1
ATOM 2055 C C . PHE A 1 257 ? -16.622 0.409 26.996 1.00 85.44 257 PHE A C 1
ATOM 2057 O O . PHE A 1 257 ? -16.292 1.511 27.433 1.00 85.44 257 PHE A O 1
ATOM 2064 N N . PRO A 1 258 ? -17.351 -0.466 27.715 1.00 79.00 258 PRO A N 1
ATOM 2065 C CA . PRO A 1 258 ? -17.696 -1.830 27.310 1.00 79.00 258 PRO A CA 1
ATOM 2066 C C . PRO A 1 258 ? -18.625 -1.828 26.082 1.00 79.00 258 PRO A C 1
ATOM 2068 O O . PRO A 1 258 ? -19.424 -0.909 25.927 1.00 79.00 258 PRO A O 1
ATOM 2071 N N . LEU A 1 259 ? -18.408 -2.796 25.180 1.00 66.06 259 LEU A N 1
ATOM 2072 C CA . LEU A 1 259 ? -19.225 -2.995 23.974 1.00 66.06 259 LEU A CA 1
ATOM 2073 C C . LEU A 1 259 ? -20.585 -3.594 24.334 1.00 66.06 259 LEU A C 1
ATOM 2075 O O . LEU A 1 259 ? -20.609 -4.410 25.285 1.00 66.06 259 LEU A O 1
#

Radius of gyration: 23.44 Å; chains: 1; bounding box: 58×48×74 Å

Sequence (259 aa):
NSLKTIYESLKSDLKRVEEMTRGTTTIGATVAEVSHQLCQFITARLYLIDFYERMYNMSLSHKSMKHEELLQIIENISGTYLLSCSHLALTAIKAALTLECEILVQLTKAQVEVQNWRFLATLMALYGAQARMSAWERTLQSRESWKLGFGATFLKTNQQPALYQWLVKLKNAILAKSS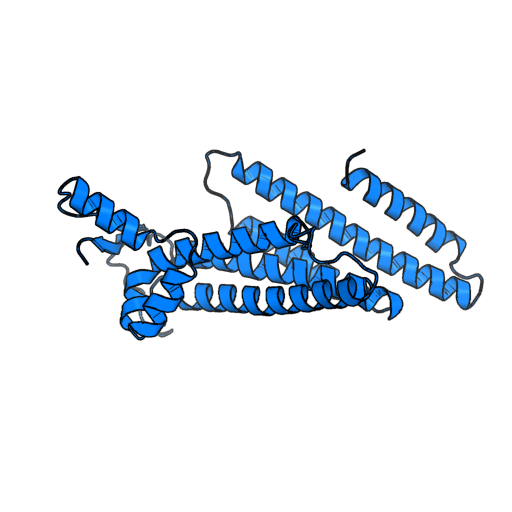LVFHVTLSQQASPGEMRNVMSKQNLDYVHKIQAFQRKWDALMVVIMFDARGADDSGPGYMHPDREPDKSELFRMVIAFPL

InterPro domains:
  IPR018544 KICSTOR subunit 2 [PF09404] (2-258)
  IPR018544 KICSTOR subunit 2 [PTHR31581] (1-258)
  IPR038060 KICSTOR complex protein C12orf66-like, central domain superfamily [G3DSA:1.10.3450.30] (12-219)
  IPR038060 KICSTOR complex protein C12orf66-like, central domain superfamily [SSF158548] (33-202)

Organism: NCBI:txid1563983

pLDDT: mean 85.39, std 13.61, range [42.09, 98.38]